Protein AF-A0A2W5FNC1-F1 (afdb_monomer)

Mean predicted aligned error: 4.55 Å

Foldseek 3Di:
DKDKWKKWFQPDPPFFLAWAWEQDPVRAIDIRDGRLDFKTAIDIDMDDDQVSVQVVLVVQQAVRRMWIFQWDFDPPPHDIAGLACDDPRHGTHFDFAQKDKWWFPFAADDPPDDCQPCVVVLVLVLQVQDPPVSNPFKWKKFFGQCQQDADDPVGHRHNGGTMIIMGGHPDGGALVRVCVRPPPGSGPTDSVSSPRRDTHRRYHYHYHPDDDPHPDGMDMD

Organism: NCBI:txid349221

Nearest PDB structures (foldseek):
  3dkx-assembly1_A  TM=4.904E-01  e=7.467E-01  Streptococcus agalactiae
  8amu-assembly1_A  TM=4.282E-01  e=6.621E-01  Streptococcus agalactiae
  4n77-assembly1_A  TM=3.568E-01  e=3.353E+00  Thermus thermophilus HB8
  2uxq-assembly2_D  TM=2.496E-01  e=2.483E+00  Desulfotalea psychrophila

Solvent-accessible surface area (backbone atoms only — not comparable to full-atom values): 12284 Å² total; per-residue (Å²): 122,75,46,72,48,31,35,34,34,33,68,47,92,86,26,21,30,27,34,39,39,35,42,44,97,88,68,46,52,47,78,43,72,61,43,40,73,65,39,25,39,75,51,74,43,82,36,68,50,64,64,48,51,48,54,49,47,67,55,36,32,77,32,40,34,28,31,35,34,68,20,43,74,42,88,90,70,86,64,73,35,49,76,30,65,67,72,97,67,39,44,29,39,78,56,59,36,37,57,48,75,45,41,35,61,76,42,77,57,69,87,90,68,43,75,82,82,36,40,70,61,50,51,50,56,57,41,69,42,41,62,67,75,58,55,78,39,75,31,34,38,32,54,37,63,61,44,68,62,50,59,39,100,88,43,62,68,54,78,34,48,27,34,37,40,35,40,66,46,99,59,62,47,42,45,68,58,52,42,62,69,52,57,90,45,84,41,64,56,56,62,67,62,54,35,37,63,33,78,44,73,48,17,49,50,46,61,40,83,53,78,76,87,60,86,75,52,68,49,78,81

Sequence (221 aa):
MTDTITILKCNYHKCRATKTFIQKEDGVIEKVKFSAGKEFTHEERDISSISDIEMLLRELQHEPQKLVIRGKPKEGIKEVGVRVCNGPLARFVSVPRKWVMLDVDDFDFAAGLNINNDTAQIIAQMKSLLPEIFRKSKGVYKLSSSQNVGGHRDDPITNSLRCHFWFMTDVPIRDDQWKSLLKGQRAKIDLSLFNPVQAHYTANPIFIGMDDPISERIGQC

Secondary structure (DSSP, 8-state):
--EEEEEEEESSTT-BSS-EEEE-TTS-EEEEPPB--SEEEEEEEEE-SHHHHHHHHHHHTT-TTEEEESSEEPTT--S-EE---SSTT--EE---EEEEEEEEEEEE--TT--TTTSHHHHHHHHHTTS-HHHHTS--EEEE-TTTT---BTTB----EEEEEEEEEEEEEE-HHHHHHHHTT-SS-B-GGGGSTT--EE-SPPEEESS--S-S--EEE-

Radius of gyration: 17.58 Å; Cα contacts (8 Å, |Δi|>4): 466; chains: 1; bounding box: 48×40×47 Å

Structure (mmCIF, N/CA/C/O backbone):
data_AF-A0A2W5FNC1-F1
#
_entry.id   AF-A0A2W5FNC1-F1
#
loop_
_atom_site.group_PDB
_atom_site.id
_atom_site.type_symbol
_atom_site.label_atom_id
_atom_site.label_alt_id
_atom_site.label_comp_id
_atom_site.label_asym_id
_atom_site.label_entity_id
_atom_site.label_seq_id
_atom_site.pdbx_PDB_ins_code
_atom_site.Cartn_x
_atom_site.Cartn_y
_atom_site.Cartn_z
_atom_site.occupancy
_atom_site.B_iso_or_equiv
_atom_site.auth_seq_id
_atom_site.auth_comp_id
_atom_site.auth_asym_id
_atom_site.auth_atom_id
_atom_site.pdbx_PDB_model_num
ATOM 1 N N . MET A 1 1 ? -22.938 -1.321 4.618 1.00 63.50 1 MET A N 1
ATOM 2 C CA . MET A 1 1 ? -22.186 -1.134 5.882 1.00 63.50 1 MET A CA 1
ATOM 3 C C . MET A 1 1 ? -20.833 -0.549 5.526 1.00 63.50 1 MET A C 1
ATOM 5 O O . MET A 1 1 ? -20.207 -1.091 4.629 1.00 63.50 1 MET A O 1
ATOM 9 N N . THR A 1 2 ? -20.420 0.532 6.178 1.00 90.56 2 THR A N 1
ATOM 10 C CA . THR A 1 2 ? -19.207 1.303 5.857 1.00 90.56 2 THR A CA 1
ATOM 11 C C . THR A 1 2 ? -18.038 0.961 6.795 1.00 90.56 2 THR A C 1
ATOM 13 O O . THR A 1 2 ? -18.251 0.435 7.890 1.00 90.56 2 THR A O 1
ATOM 16 N N . ASP A 1 3 ? -16.808 1.226 6.357 1.00 96.94 3 ASP A N 1
ATOM 17 C CA . ASP A 1 3 ? -15.575 1.305 7.163 1.00 96.94 3 ASP A CA 1
ATOM 18 C C . ASP A 1 3 ? -14.734 2.488 6.643 1.00 96.94 3 ASP A C 1
ATOM 20 O O . ASP A 1 3 ? -15.093 3.096 5.636 1.00 96.94 3 ASP A O 1
ATOM 24 N N . THR A 1 4 ? -13.624 2.822 7.300 1.00 97.31 4 THR A N 1
ATOM 25 C CA . THR A 1 4 ? -12.695 3.870 6.866 1.00 97.31 4 THR A CA 1
ATOM 26 C C . THR A 1 4 ? -11.338 3.315 6.442 1.00 97.31 4 THR A C 1
ATOM 28 O O . THR A 1 4 ? -10.823 2.334 6.992 1.00 97.31 4 THR A O 1
ATOM 31 N N . ILE A 1 5 ? -10.709 3.998 5.487 1.00 98.12 5 ILE A N 1
ATOM 32 C CA . ILE A 1 5 ? -9.274 3.905 5.220 1.00 98.12 5 ILE A CA 1
ATOM 33 C C . ILE A 1 5 ? -8.603 5.156 5.779 1.00 98.12 5 ILE A C 1
ATOM 35 O O . ILE A 1 5 ? -8.970 6.280 5.439 1.00 98.12 5 ILE A O 1
ATOM 39 N N . THR A 1 6 ? -7.599 4.954 6.632 1.00 97.69 6 THR A N 1
ATOM 40 C CA . THR A 1 6 ? -6.772 6.035 7.167 1.00 97.69 6 THR A CA 1
ATOM 41 C C . THR A 1 6 ? -5.597 6.285 6.228 1.00 97.69 6 THR A C 1
ATOM 43 O O . THR A 1 6 ? -4.768 5.401 5.990 1.00 97.69 6 THR A O 1
ATOM 46 N N . ILE A 1 7 ? -5.523 7.505 5.707 1.00 97.81 7 ILE A N 1
ATOM 47 C CA . ILE A 1 7 ? -4.499 7.957 4.770 1.00 97.81 7 ILE A CA 1
ATOM 48 C C . ILE A 1 7 ? -3.597 8.934 5.505 1.00 97.81 7 ILE A C 1
ATOM 50 O O . ILE A 1 7 ? -4.062 9.882 6.134 1.00 97.81 7 ILE A O 1
ATOM 54 N N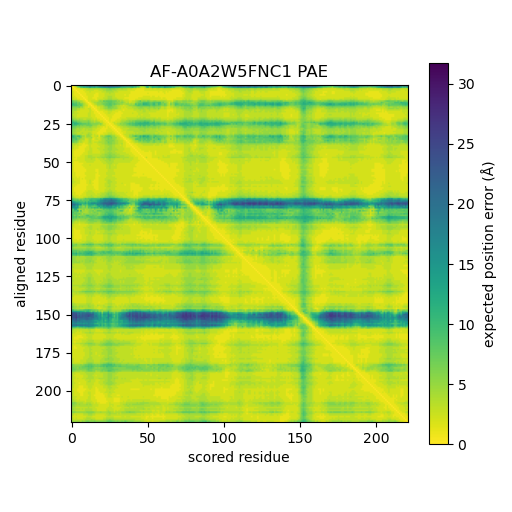 . LEU A 1 8 ? -2.295 8.705 5.422 1.00 96.56 8 LEU A N 1
ATOM 55 C CA . LEU A 1 8 ? -1.279 9.602 5.944 1.00 96.56 8 LEU A CA 1
ATOM 56 C C . LEU A 1 8 ? -0.649 10.379 4.801 1.00 96.56 8 LEU A C 1
ATOM 58 O O . LEU A 1 8 ? -0.328 9.793 3.769 1.00 96.56 8 LEU A O 1
ATOM 62 N N . LYS A 1 9 ? -0.401 11.670 5.013 1.00 96.19 9 LYS A N 1
ATOM 63 C CA . LYS A 1 9 ? 0.362 12.522 4.100 1.00 96.19 9 LYS A CA 1
ATOM 64 C C . LYS A 1 9 ? 1.659 12.958 4.772 1.00 96.19 9 LYS A C 1
ATOM 66 O O . LYS A 1 9 ? 1.635 13.464 5.891 1.00 96.19 9 LYS A O 1
ATOM 71 N N . CYS A 1 10 ? 2.788 12.761 4.098 1.00 95.06 10 CYS A N 1
ATOM 72 C CA . CYS A 1 10 ? 4.098 13.223 4.552 1.00 95.06 10 CYS A CA 1
ATOM 73 C C . CYS A 1 10 ? 4.078 14.731 4.846 1.00 95.06 10 CYS A C 1
ATOM 75 O O . CYS A 1 10 ? 3.623 15.513 4.013 1.00 95.06 10 CYS A O 1
ATOM 77 N N . ASN A 1 11 ? 4.624 15.148 5.992 1.00 89.94 11 ASN A N 1
ATOM 78 C CA . ASN A 1 11 ? 4.605 16.558 6.400 1.00 89.94 11 ASN A CA 1
ATOM 79 C C . ASN A 1 11 ? 5.559 17.456 5.580 1.00 89.94 11 ASN A C 1
ATOM 81 O O . ASN A 1 11 ? 5.331 18.651 5.435 1.00 89.94 11 ASN A O 1
ATOM 85 N N . TYR A 1 12 ? 6.631 16.894 5.013 1.00 85.75 12 TYR A N 1
ATOM 86 C CA . TYR A 1 12 ? 7.644 17.666 4.286 1.00 85.75 12 TYR A CA 1
ATOM 87 C C . TYR A 1 12 ? 7.554 17.451 2.773 1.00 85.75 12 TYR A C 1
ATOM 89 O O . TYR A 1 12 ? 7.505 16.313 2.313 1.00 85.75 12 TYR A O 1
ATOM 97 N N . HIS A 1 13 ? 7.651 18.527 1.984 1.00 80.44 13 HIS A N 1
ATOM 98 C CA . HIS A 1 13 ? 7.565 18.483 0.512 1.00 80.44 13 HIS A CA 1
ATOM 99 C C . HIS A 1 13 ? 8.565 17.533 -0.165 1.00 80.44 13 HIS A C 1
ATOM 101 O O . HIS A 1 13 ? 8.256 16.925 -1.184 1.00 80.44 13 HIS A O 1
ATOM 107 N N . LYS A 1 14 ? 9.762 17.368 0.411 1.00 86.75 14 LYS A N 1
ATOM 108 C CA . LYS A 1 14 ? 10.782 16.443 -0.112 1.00 86.75 14 LYS A CA 1
ATOM 109 C C . LYS A 1 14 ? 10.512 14.974 0.223 1.00 86.75 14 LYS A C 1
ATOM 111 O O . LYS A 1 14 ? 11.142 14.093 -0.356 1.00 86.75 14 LYS A O 1
ATOM 116 N N . CYS A 1 15 ? 9.628 14.707 1.182 1.00 91.50 15 CYS A N 1
ATOM 117 C CA . CYS A 1 15 ? 9.321 13.353 1.608 1.00 91.50 15 CYS A CA 1
ATOM 118 C C . CYS A 1 15 ? 8.363 12.685 0.626 1.00 91.50 15 CYS A C 1
ATOM 120 O O . CYS A 1 15 ? 7.376 13.282 0.191 1.00 91.50 15 CYS A O 1
ATOM 122 N N . ARG A 1 16 ? 8.677 11.432 0.297 1.00 93.12 16 ARG A N 1
ATOM 123 C CA . ARG A 1 16 ? 7.952 10.612 -0.670 1.00 93.12 16 ARG A CA 1
ATOM 124 C C . ARG A 1 16 ? 7.683 9.232 -0.088 1.00 93.12 16 ARG A C 1
ATO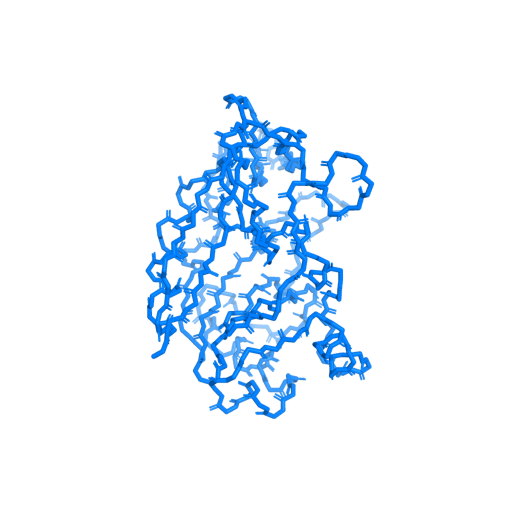M 126 O O . ARG A 1 16 ? 8.596 8.546 0.371 1.00 93.12 16 ARG A O 1
ATOM 133 N N . ALA A 1 17 ? 6.432 8.818 -0.158 1.00 95.31 17 ALA A N 1
ATOM 134 C CA . ALA A 1 17 ? 5.931 7.488 0.141 1.00 95.31 17 ALA A CA 1
ATOM 135 C C . ALA A 1 17 ? 5.914 6.589 -1.113 1.00 95.31 17 ALA A C 1
ATOM 137 O O . ALA A 1 17 ? 5.025 5.769 -1.303 1.00 95.31 17 ALA A O 1
ATOM 138 N N . THR A 1 18 ? 6.905 6.751 -1.985 1.00 95.25 18 THR A N 1
ATOM 139 C CA . THR A 1 18 ? 7.125 5.904 -3.158 1.00 95.25 18 THR A CA 1
ATOM 140 C C . THR A 1 18 ? 8.615 5.843 -3.471 1.00 95.25 18 THR A C 1
ATOM 142 O O . THR A 1 18 ? 9.404 6.628 -2.935 1.00 95.25 18 THR A O 1
ATOM 145 N N . LYS A 1 19 ? 9.011 4.894 -4.317 1.00 93.81 19 LYS A N 1
ATOM 146 C CA . LYS A 1 19 ? 10.380 4.791 -4.833 1.00 93.81 19 LYS A CA 1
ATOM 147 C C . LYS A 1 19 ? 10.567 5.751 -6.007 1.00 93.81 19 LYS A C 1
ATOM 149 O O . LYS A 1 19 ? 9.613 6.088 -6.706 1.00 93.81 19 LYS A O 1
ATOM 154 N N . THR A 1 20 ? 11.799 6.204 -6.211 1.00 94.12 20 THR A N 1
ATOM 155 C CA . THR A 1 20 ? 12.192 6.935 -7.423 1.00 94.12 20 THR A CA 1
ATOM 156 C C . THR A 1 20 ? 13.274 6.141 -8.144 1.00 94.12 20 THR A C 1
ATOM 158 O O . THR A 1 20 ? 14.202 5.658 -7.499 1.00 94.12 20 THR A O 1
ATOM 161 N N . PHE A 1 21 ? 13.143 5.997 -9.457 1.00 93.00 21 PHE A N 1
ATOM 162 C CA . PHE A 1 21 ? 14.121 5.356 -10.326 1.00 93.00 21 PHE A CA 1
ATOM 163 C C . PHE A 1 21 ? 14.698 6.397 -11.274 1.00 93.00 21 PHE A C 1
ATOM 165 O O . PHE A 1 21 ? 13.955 7.157 -11.893 1.00 93.00 21 PHE A O 1
ATOM 172 N N . ILE A 1 22 ? 16.021 6.462 -11.336 1.00 93.25 22 ILE A N 1
ATOM 173 C CA . ILE A 1 22 ? 16.747 7.474 -12.096 1.00 93.25 22 ILE A CA 1
ATOM 174 C C . ILE A 1 22 ? 17.645 6.742 -13.081 1.00 93.25 22 ILE A C 1
ATOM 176 O O . ILE A 1 22 ? 18.573 6.057 -12.656 1.00 93.25 22 ILE A O 1
ATOM 180 N N . GLN A 1 23 ? 17.374 6.875 -14.377 1.00 91.44 23 GLN A N 1
ATOM 181 C CA . GLN A 1 23 ? 18.282 6.380 -15.406 1.00 91.44 23 GLN A CA 1
ATOM 182 C C . GLN A 1 23 ? 19.408 7.399 -15.605 1.00 91.44 23 GLN A C 1
ATOM 184 O O . GLN A 1 23 ? 19.161 8.565 -15.913 1.00 91.44 23 GLN A O 1
ATOM 189 N N . LYS A 1 24 ? 20.646 6.964 -15.370 1.00 89.94 24 LYS A N 1
ATOM 190 C CA . LYS A 1 24 ? 21.861 7.753 -15.595 1.00 89.94 24 LYS A CA 1
ATOM 191 C C . LYS A 1 24 ? 22.253 7.736 -17.073 1.00 89.94 24 LYS A C 1
ATOM 193 O O . LYS A 1 24 ? 21.775 6.904 -17.841 1.00 89.94 24 LYS A O 1
ATOM 198 N N . GLU A 1 25 ? 23.155 8.637 -17.460 1.00 89.69 25 GLU A N 1
ATOM 199 C CA . GLU A 1 25 ? 23.661 8.753 -18.840 1.00 89.69 25 GLU A CA 1
ATOM 200 C C . GLU A 1 25 ? 24.333 7.465 -19.349 1.00 89.69 25 GLU A C 1
ATOM 202 O O . GLU A 1 25 ? 24.283 7.171 -20.539 1.00 89.69 25 GLU A O 1
ATOM 207 N N . ASP A 1 26 ? 24.914 6.667 -18.450 1.00 87.50 26 ASP A N 1
ATOM 208 C CA . ASP A 1 26 ? 25.520 5.362 -18.747 1.00 87.50 26 ASP A CA 1
ATOM 209 C C . ASP A 1 26 ? 24.493 4.214 -18.862 1.00 87.50 26 ASP A C 1
ATOM 211 O O . ASP A 1 26 ? 24.868 3.053 -19.038 1.00 87.50 26 ASP A O 1
ATOM 215 N N . GLY A 1 27 ? 23.196 4.522 -18.758 1.00 83.69 27 GLY A N 1
ATOM 216 C CA . GLY A 1 27 ? 22.092 3.566 -18.807 1.00 83.69 27 GLY A CA 1
ATOM 217 C C . GLY A 1 27 ? 21.809 2.851 -17.483 1.00 83.69 27 GLY A C 1
ATOM 218 O O . GLY A 1 27 ? 20.824 2.113 -17.402 1.00 83.69 27 GLY A O 1
ATOM 219 N N . VAL A 1 28 ? 22.613 3.074 -16.435 1.00 85.69 28 VAL A N 1
ATOM 220 C CA . VAL A 1 28 ? 22.401 2.464 -15.116 1.00 85.69 28 VAL A CA 1
ATOM 221 C C . VAL A 1 28 ? 21.178 3.079 -14.442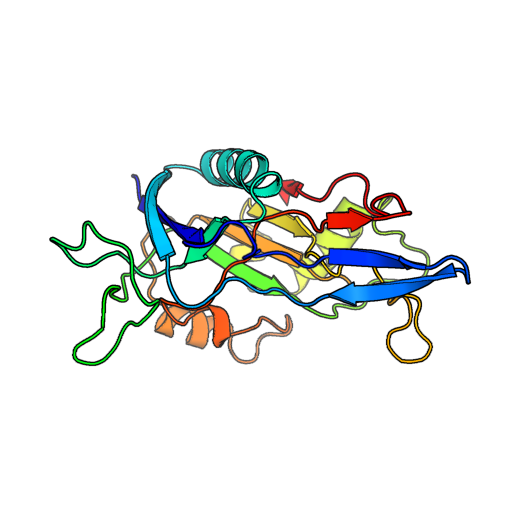 1.00 85.69 28 VAL A C 1
ATOM 223 O O . VAL A 1 28 ? 21.034 4.299 -14.361 1.00 85.69 28 VAL A O 1
ATOM 226 N N . ILE A 1 29 ? 20.307 2.228 -13.897 1.00 88.00 29 ILE A N 1
ATOM 227 C CA . ILE A 1 29 ? 19.133 2.662 -13.136 1.00 88.00 29 ILE A CA 1
ATOM 228 C C . ILE A 1 29 ? 19.484 2.719 -11.647 1.00 88.00 29 ILE A C 1
ATOM 230 O O . ILE A 1 29 ? 19.700 1.696 -10.995 1.00 88.00 29 ILE A O 1
ATOM 234 N N . GLU A 1 30 ? 19.501 3.926 -11.086 1.00 89.88 30 GLU A N 1
ATOM 235 C CA . GLU A 1 30 ? 19.608 4.156 -9.648 1.00 89.88 30 GLU A CA 1
ATOM 236 C C . GLU A 1 30 ? 18.229 4.086 -8.980 1.00 89.88 30 GLU A C 1
ATOM 238 O O . GLU A 1 30 ? 17.274 4.743 -9.393 1.00 89.88 30 GLU A O 1
ATOM 243 N N . LYS A 1 31 ? 18.138 3.310 -7.897 1.00 90.31 31 LYS A N 1
ATOM 244 C CA . LYS A 1 31 ? 16.924 3.129 -7.095 1.00 90.31 31 LYS A CA 1
ATOM 245 C C . LYS A 1 31 ? 17.015 3.922 -5.797 1.00 90.31 31 LYS A C 1
ATOM 247 O O . LYS A 1 31 ? 17.686 3.517 -4.848 1.00 90.31 31 LYS A O 1
ATOM 252 N N . VAL A 1 32 ? 16.245 4.999 -5.710 1.00 91.12 32 VAL A N 1
ATOM 253 C CA . VAL A 1 32 ? 16.058 5.774 -4.483 1.00 91.12 32 VAL A CA 1
ATOM 254 C C . VAL A 1 32 ? 14.897 5.173 -3.690 1.00 91.12 32 VAL A C 1
ATOM 256 O O . VAL A 1 32 ? 13.755 5.099 -4.157 1.00 91.12 32 VAL A O 1
ATOM 259 N N . LYS A 1 33 ? 15.196 4.708 -2.471 1.00 89.75 33 LYS A N 1
ATOM 260 C CA . LYS A 1 33 ? 14.197 4.146 -1.549 1.00 89.75 33 LYS A CA 1
ATOM 261 C C . LYS A 1 33 ? 13.171 5.208 -1.132 1.00 89.75 33 LYS A C 1
ATOM 263 O O . LYS A 1 33 ? 13.402 6.409 -1.246 1.00 89.75 33 LYS A O 1
ATOM 268 N N . PHE A 1 34 ? 12.045 4.747 -0.596 1.00 87.00 34 PHE A N 1
ATOM 269 C CA . PHE A 1 34 ? 11.051 5.616 0.032 1.00 87.00 34 PHE A CA 1
ATOM 270 C C . PHE A 1 34 ? 11.680 6.478 1.138 1.00 87.00 34 PHE A C 1
ATOM 272 O O . PHE A 1 34 ? 12.525 6.021 1.907 1.00 87.00 34 PHE A O 1
ATOM 279 N N . SER A 1 35 ? 11.216 7.721 1.242 1.00 89.19 35 SER A N 1
ATOM 280 C CA . SER A 1 35 ? 11.652 8.700 2.239 1.00 89.19 35 SER A CA 1
ATOM 281 C C . SER A 1 35 ? 10.429 9.433 2.784 1.00 89.19 35 SER A C 1
ATOM 283 O O . SER A 1 35 ? 10.254 10.633 2.597 1.00 89.19 35 SER A O 1
ATOM 285 N N . ALA A 1 36 ? 9.523 8.690 3.422 1.00 87.75 36 ALA A N 1
ATOM 286 C CA . ALA A 1 36 ? 8.230 9.212 3.867 1.00 87.75 36 ALA A CA 1
ATOM 287 C C . ALA A 1 36 ? 8.327 10.158 5.086 1.00 87.75 36 ALA A C 1
ATOM 289 O O . ALA A 1 36 ? 7.334 10.766 5.476 1.00 87.75 36 ALA A O 1
ATOM 290 N N . GLY A 1 37 ? 9.515 10.301 5.681 1.00 89.12 37 GLY A N 1
ATOM 291 C CA . GLY A 1 37 ? 9.709 11.059 6.915 1.00 89.12 37 GLY A CA 1
ATOM 292 C C . GLY A 1 37 ? 9.119 10.351 8.140 1.00 89.12 37 GLY A C 1
ATOM 293 O O . GLY A 1 37 ? 8.751 9.177 8.089 1.00 89.12 37 GLY A O 1
ATOM 294 N N . LYS A 1 38 ? 9.085 11.064 9.270 1.00 89.19 38 LYS A N 1
ATOM 295 C CA . LYS A 1 38 ? 8.537 10.562 10.546 1.00 89.19 38 LYS A CA 1
ATOM 296 C C . LYS A 1 38 ? 7.215 11.220 10.933 1.00 89.19 38 LYS A C 1
ATOM 298 O O . LYS A 1 38 ? 6.526 10.696 11.800 1.00 89.19 38 LYS A O 1
ATOM 303 N N . GLU A 1 39 ? 6.888 12.341 10.304 1.00 91.44 39 GLU A N 1
ATOM 304 C CA . GLU A 1 39 ? 5.758 13.197 10.636 1.00 91.44 39 GLU A CA 1
ATOM 305 C C . GLU A 1 39 ? 4.736 13.218 9.505 1.00 91.44 39 GLU A C 1
ATOM 307 O O . GLU A 1 39 ? 5.094 13.360 8.331 1.00 91.44 39 GLU A O 1
ATOM 312 N N . PHE A 1 40 ? 3.466 13.102 9.880 1.00 93.94 40 PHE A N 1
ATOM 313 C CA . PHE A 1 40 ? 2.359 12.950 8.953 1.00 93.94 40 PHE A CA 1
ATOM 314 C C . PHE A 1 40 ? 1.142 13.748 9.405 1.00 93.94 40 PHE A C 1
ATOM 316 O O . PHE A 1 40 ? 0.808 13.740 10.589 1.00 93.94 40 PHE A O 1
ATOM 323 N N . THR A 1 41 ? 0.434 14.368 8.467 1.00 93.75 41 THR A N 1
ATOM 324 C CA . THR A 1 41 ? -0.993 14.651 8.663 1.00 93.75 41 THR A CA 1
ATOM 325 C C . THR A 1 41 ? -1.801 13.411 8.285 1.00 93.75 41 THR A C 1
ATOM 327 O O . THR A 1 41 ? -1.270 12.481 7.670 1.00 93.75 41 THR A O 1
ATOM 330 N N . HIS A 1 42 ? -3.072 13.361 8.677 1.00 94.31 42 HIS A N 1
ATOM 331 C CA . HIS A 1 42 ? -3.943 12.239 8.350 1.00 94.31 42 HIS A CA 1
ATOM 332 C C . HIS A 1 42 ? -5.316 12.714 7.883 1.00 94.31 42 HIS A C 1
ATOM 334 O O . HIS A 1 42 ? -5.778 13.785 8.266 1.00 94.31 42 HIS A O 1
ATOM 340 N N . GLU A 1 43 ? -5.955 11.883 7.073 1.00 95.06 43 GLU A N 1
ATOM 341 C CA . GLU A 1 43 ? -7.359 11.980 6.690 1.00 95.06 43 GLU A CA 1
ATOM 342 C C . GLU A 1 43 ? -7.979 10.576 6.726 1.00 95.06 43 GLU A C 1
ATOM 344 O O . GLU A 1 43 ? -7.274 9.564 6.640 1.00 95.06 43 GLU A O 1
ATOM 349 N N . GLU A 1 44 ? -9.297 10.502 6.874 1.00 96.00 44 GLU A N 1
ATOM 350 C CA . GLU A 1 44 ? -10.051 9.254 6.770 1.00 96.00 44 GLU A CA 1
ATOM 351 C C . GLU A 1 44 ? -10.990 9.341 5.566 1.00 96.00 44 GLU A C 1
ATOM 353 O O . GLU A 1 44 ? -11.618 10.373 5.333 1.00 96.00 44 GLU A O 1
ATOM 358 N N . ARG A 1 45 ? -11.067 8.262 4.784 1.00 97.38 45 ARG A N 1
ATOM 359 C CA . ARG A 1 45 ? -12.003 8.131 3.661 1.00 97.38 45 ARG A CA 1
ATOM 360 C C . ARG A 1 45 ? -12.939 6.967 3.933 1.00 97.38 45 ARG A C 1
ATOM 362 O O . ARG A 1 45 ? -12.471 5.865 4.222 1.00 97.38 45 ARG A O 1
ATOM 369 N N . ASP A 1 46 ? -14.237 7.222 3.834 1.00 97.56 46 ASP A N 1
ATOM 370 C CA . ASP A 1 46 ? -15.252 6.180 3.935 1.00 97.56 46 ASP A CA 1
ATOM 371 C C . ASP A 1 46 ? -15.190 5.256 2.719 1.00 97.56 46 ASP A C 1
ATOM 373 O O . ASP A 1 46 ? -15.022 5.698 1.582 1.00 97.56 46 ASP A O 1
ATOM 377 N N . ILE A 1 47 ? -15.361 3.965 2.973 1.00 97.31 47 ILE A N 1
ATOM 378 C CA . ILE A 1 47 ? -15.493 2.928 1.958 1.00 97.31 47 ILE A CA 1
ATOM 379 C C . ILE A 1 47 ? -16.651 2.000 2.318 1.00 97.31 47 ILE A C 1
ATOM 381 O O . ILE A 1 47 ? -16.905 1.679 3.482 1.00 97.31 47 ILE A O 1
ATOM 385 N N . SER A 1 48 ? -17.373 1.556 1.300 1.00 96.50 48 SER A N 1
ATOM 386 C CA . SER A 1 48 ? -18.540 0.681 1.428 1.00 96.50 48 SER A CA 1
ATOM 387 C C . SER A 1 48 ? -18.474 -0.540 0.512 1.00 96.50 48 SER A C 1
ATOM 389 O O . SER A 1 48 ? -19.202 -1.510 0.724 1.00 96.50 48 SER A O 1
ATOM 391 N N . SER A 1 49 ? -17.588 -0.511 -0.485 1.00 96.75 49 SER A N 1
ATOM 392 C CA . SER A 1 49 ? -17.458 -1.533 -1.514 1.00 96.75 49 SER A CA 1
ATOM 393 C C . SER A 1 49 ? -16.010 -1.705 -1.977 1.00 96.75 49 SER A C 1
ATOM 395 O O . SER A 1 49 ? -15.143 -0.866 -1.731 1.00 96.75 49 SER A O 1
ATOM 397 N N . ILE A 1 50 ? -15.749 -2.796 -2.701 1.00 97.12 50 ILE A N 1
ATOM 398 C CA . ILE A 1 50 ? -14.451 -3.008 -3.353 1.00 97.12 50 ILE A CA 1
ATOM 399 C C . ILE A 1 50 ? -14.186 -1.973 -4.461 1.00 97.12 50 ILE A C 1
ATOM 401 O O . ILE A 1 50 ? -13.039 -1.602 -4.690 1.00 97.12 50 ILE A O 1
ATOM 405 N N . SER A 1 51 ? -15.241 -1.454 -5.098 1.00 97.56 51 SER A N 1
ATOM 406 C CA . SER A 1 51 ? -15.143 -0.379 -6.090 1.00 97.56 51 SER A CA 1
ATOM 407 C C . SER A 1 51 ? -14.692 0.941 -5.460 1.00 97.56 51 SER A C 1
ATOM 409 O O . SER A 1 51 ? -13.917 1.663 -6.078 1.00 97.56 51 SER A O 1
ATOM 411 N N . ASP A 1 52 ? -15.084 1.227 -4.213 1.00 98.00 52 ASP A N 1
ATOM 412 C CA . ASP A 1 52 ? -14.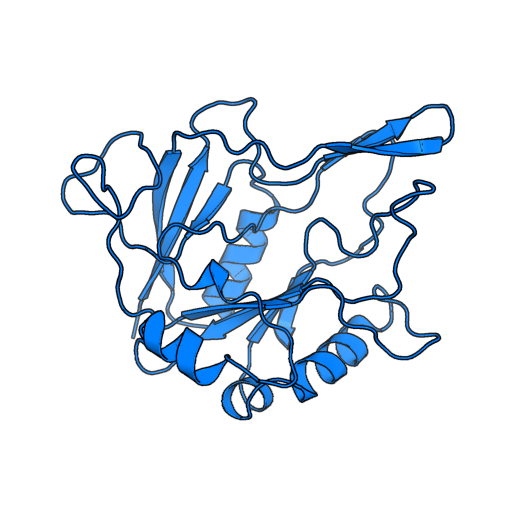595 2.411 -3.487 1.00 98.00 52 ASP A CA 1
ATOM 413 C C . ASP A 1 52 ? -13.086 2.322 -3.232 1.00 98.00 52 ASP A C 1
ATOM 415 O O . ASP A 1 52 ? -12.367 3.310 -3.377 1.00 98.00 52 ASP A O 1
ATOM 419 N N . ILE A 1 53 ? -12.590 1.121 -2.912 1.00 98.31 53 ILE A N 1
ATOM 420 C CA . ILE A 1 53 ? -11.150 0.870 -2.784 1.00 98.31 53 ILE A CA 1
ATOM 421 C C . ILE A 1 53 ? -10.454 1.054 -4.134 1.00 98.31 53 ILE A C 1
ATOM 423 O O . ILE A 1 53 ? -9.404 1.689 -4.184 1.00 98.31 53 ILE A O 1
ATOM 427 N N . GLU A 1 54 ? -11.020 0.538 -5.230 1.00 98.56 54 GLU A N 1
ATOM 428 C CA . GLU A 1 54 ? -10.447 0.729 -6.566 1.00 98.56 54 GLU A CA 1
ATOM 429 C C . GLU A 1 54 ? -10.310 2.215 -6.915 1.00 98.56 54 GLU A C 1
ATOM 431 O O . GLU A 1 54 ? -9.225 2.658 -7.296 1.00 98.56 54 GLU A O 1
ATOM 436 N N . MET A 1 55 ? -11.384 2.992 -6.739 1.00 98.44 55 MET A N 1
ATOM 437 C CA . MET A 1 55 ? -11.380 4.434 -6.990 1.00 98.44 55 MET A CA 1
ATOM 438 C C . MET A 1 55 ? -10.337 5.141 -6.122 1.00 98.44 55 MET A C 1
ATOM 440 O O . MET A 1 55 ? -9.529 5.910 -6.641 1.00 98.44 55 MET A O 1
ATOM 444 N N . LEU A 1 56 ? -10.278 4.817 -4.826 1.00 98.56 56 LEU A N 1
ATOM 445 C CA . LEU A 1 56 ? -9.288 5.395 -3.923 1.00 98.56 56 LEU A CA 1
ATOM 446 C C . LEU A 1 56 ? -7.851 5.059 -4.348 1.00 98.56 56 LEU A C 1
ATOM 448 O O . LEU A 1 56 ? -6.982 5.926 -4.311 1.00 98.56 56 LEU A O 1
ATOM 452 N N . LEU A 1 57 ? -7.572 3.823 -4.766 1.00 98.62 57 LEU A N 1
ATOM 453 C CA . LEU A 1 57 ? -6.244 3.445 -5.251 1.00 98.62 57 LEU A CA 1
ATOM 454 C C . LEU A 1 57 ? -5.893 4.170 -6.555 1.00 98.62 57 LEU A C 1
ATOM 456 O O . LEU A 1 57 ? -4.742 4.579 -6.717 1.00 98.62 57 LEU A O 1
ATOM 460 N N . ARG A 1 58 ? -6.865 4.368 -7.457 1.00 98.50 58 ARG A N 1
ATOM 461 C CA . ARG A 1 58 ? -6.674 5.136 -8.696 1.00 98.50 58 ARG A CA 1
ATOM 462 C C . ARG A 1 58 ? -6.413 6.620 -8.435 1.00 98.50 58 ARG A C 1
ATOM 464 O O . ARG A 1 58 ? -5.666 7.219 -9.199 1.00 98.50 58 ARG A O 1
ATOM 471 N N . GLU A 1 59 ? -6.948 7.193 -7.359 1.00 98.44 59 GLU A N 1
ATOM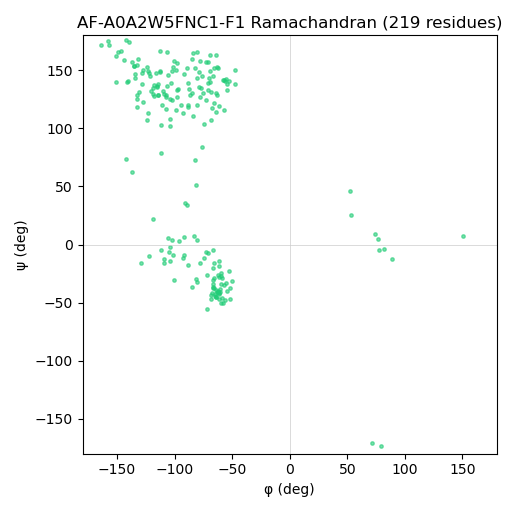 472 C CA . GLU A 1 59 ? -6.569 8.534 -6.890 1.00 98.44 59 GLU A CA 1
ATOM 473 C C . GLU A 1 59 ? -5.156 8.529 -6.283 1.00 98.44 59 GLU A C 1
ATOM 475 O O . GLU A 1 59 ? -4.266 9.263 -6.717 1.00 98.44 59 GLU A O 1
ATOM 480 N N . LEU A 1 60 ? -4.920 7.664 -5.290 1.00 98.38 60 LEU A N 1
ATOM 481 C CA . LEU A 1 60 ? -3.684 7.654 -4.506 1.00 98.38 60 LEU A CA 1
ATOM 482 C C . LEU A 1 60 ? -2.442 7.264 -5.313 1.00 98.38 60 LEU A C 1
ATOM 484 O O . LEU A 1 60 ? -1.330 7.607 -4.910 1.00 98.38 60 LEU A O 1
ATOM 488 N N . GLN A 1 61 ? -2.596 6.589 -6.455 1.00 97.94 61 GLN A N 1
ATOM 489 C CA . GLN A 1 61 ? -1.461 6.259 -7.317 1.00 97.94 61 GLN A CA 1
ATOM 490 C C . GLN A 1 61 ? -0.700 7.501 -7.806 1.00 97.94 61 GLN A C 1
ATOM 492 O O . GLN A 1 61 ? 0.489 7.400 -8.109 1.00 97.94 61 GLN A O 1
ATOM 497 N N . HIS A 1 62 ? -1.362 8.660 -7.847 1.00 97.50 62 HIS A N 1
ATOM 498 C CA . HIS A 1 62 ? -0.788 9.938 -8.272 1.00 97.50 62 HIS A CA 1
ATOM 499 C C . HIS A 1 62 ? -0.295 10.800 -7.100 1.00 97.50 62 HIS A C 1
ATOM 501 O O . HIS A 1 62 ? 0.193 11.907 -7.312 1.00 97.50 62 HIS A O 1
ATOM 507 N N . GLU A 1 63 ? -0.377 10.297 -5.867 1.00 97.50 63 GLU A N 1
ATOM 508 C CA . GLU A 1 63 ? -0.087 11.043 -4.642 1.00 97.50 63 GLU A CA 1
ATOM 509 C C . GLU A 1 63 ? 1.192 10.512 -3.968 1.00 97.50 63 GLU A C 1
ATOM 511 O O . GLU A 1 63 ? 1.124 9.795 -2.967 1.00 97.50 63 GLU A O 1
ATOM 516 N N . PRO A 1 64 ? 2.400 10.869 -4.452 1.00 96.75 64 PRO A N 1
ATOM 517 C CA . PRO A 1 64 ? 3.665 10.294 -3.986 1.00 96.75 64 PRO A CA 1
ATOM 518 C C . PRO A 1 64 ? 4.019 10.646 -2.540 1.00 96.75 64 PRO A C 1
ATOM 520 O O . PRO A 1 64 ? 5.032 10.174 -2.035 1.00 96.75 64 PRO A O 1
ATOM 523 N N . GLN A 1 65 ? 3.230 11.485 -1.873 1.00 96.75 65 GLN A N 1
ATOM 524 C CA . GLN A 1 65 ? 3.391 11.842 -0.466 1.00 96.75 65 GLN A CA 1
ATOM 525 C C . GLN A 1 65 ? 2.375 11.146 0.441 1.00 96.75 65 GLN A C 1
ATOM 527 O O . GLN A 1 65 ? 2.409 11.367 1.651 1.00 96.75 65 GLN A O 1
ATOM 532 N N . LYS A 1 66 ? 1.460 10.349 -0.118 1.00 97.38 66 LYS A N 1
ATOM 533 C CA . LYS A 1 66 ? 0.418 9.667 0.642 1.00 97.38 66 LYS A CA 1
ATOM 534 C C . LYS A 1 66 ? 0.711 8.176 0.778 1.00 97.38 66 LYS A C 1
ATOM 536 O O . LYS A 1 66 ? 1.284 7.546 -0.107 1.00 97.38 66 LYS A O 1
ATOM 541 N N . LEU A 1 67 ? 0.320 7.616 1.915 1.00 97.50 67 LEU A N 1
ATOM 542 C CA . LEU A 1 67 ? 0.325 6.179 2.180 1.00 97.50 67 LEU A CA 1
ATOM 543 C C . LEU A 1 67 ? -0.870 5.807 3.045 1.00 97.50 67 LEU A C 1
ATOM 545 O O . LEU A 1 67 ? -1.417 6.650 3.752 1.00 97.50 67 LEU A O 1
ATOM 549 N N . VAL A 1 68 ? -1.251 4.538 3.020 1.00 98.31 68 VAL A N 1
ATOM 550 C CA . VAL A 1 68 ? -2.338 4.012 3.846 1.00 98.31 68 VAL A CA 1
ATOM 551 C C . VAL A 1 68 ? -1.773 3.320 5.085 1.00 98.31 68 VAL A C 1
ATOM 553 O O . VAL A 1 68 ? -0.663 2.781 5.068 1.00 98.31 68 VAL A O 1
ATOM 556 N N . ILE A 1 69 ? -2.536 3.348 6.177 1.00 97.88 69 ILE A N 1
ATOM 557 C CA . ILE A 1 69 ? -2.316 2.506 7.353 1.00 97.88 69 ILE A CA 1
ATOM 558 C C . ILE A 1 69 ? -3.620 1.842 7.799 1.00 97.88 69 ILE A C 1
ATOM 560 O O . ILE A 1 69 ? -4.716 2.313 7.497 1.00 97.88 69 ILE A O 1
ATOM 564 N N . ARG A 1 70 ? -3.505 0.757 8.571 1.00 97.69 70 ARG A N 1
ATOM 565 C CA . ARG A 1 70 ? -4.669 0.061 9.144 1.00 97.69 70 ARG A CA 1
ATOM 566 C C . ARG A 1 70 ? -5.204 0.741 10.402 1.00 97.69 70 ARG A C 1
ATOM 568 O O . ARG A 1 70 ? -6.400 0.680 10.667 1.00 97.69 70 ARG A O 1
ATOM 575 N N . GLY A 1 71 ? -4.341 1.365 11.196 1.00 96.31 71 GLY A N 1
ATOM 576 C CA . GLY A 1 71 ? -4.693 1.962 12.481 1.00 96.31 71 GLY A CA 1
ATOM 577 C C . GLY A 1 71 ? -5.628 3.156 12.335 1.00 96.31 71 GLY A C 1
ATOM 578 O O . GLY A 1 71 ? -5.523 3.912 11.375 1.00 96.31 71 GLY A O 1
ATOM 579 N N . LYS A 1 72 ? -6.534 3.324 13.299 1.00 95.25 72 LYS A N 1
ATOM 580 C CA . LYS A 1 72 ? -7.435 4.480 13.369 1.00 95.25 72 LYS A CA 1
ATOM 581 C C . LYS A 1 72 ? -6.768 5.616 14.154 1.00 95.25 72 LYS A C 1
ATOM 583 O O . LYS A 1 72 ? -6.127 5.315 15.166 1.00 95.25 72 LYS A O 1
ATOM 588 N N . PRO A 1 73 ? -6.889 6.889 13.742 1.00 93.75 73 PRO A N 1
ATOM 589 C CA . PRO A 1 73 ? -6.454 8.016 14.562 1.00 93.75 73 PRO A CA 1
ATOM 590 C C . PRO A 1 73 ? -7.157 8.006 15.928 1.00 93.75 73 PRO A C 1
ATOM 592 O O . PRO A 1 73 ? -8.338 7.670 16.028 1.00 93.75 73 PRO A O 1
ATOM 595 N N . LYS A 1 74 ? -6.440 8.359 16.998 1.00 91.56 74 LYS A N 1
ATOM 596 C CA . LYS A 1 74 ? -7.068 8.598 18.305 1.00 91.56 74 LYS A CA 1
ATOM 597 C C . LYS A 1 74 ? -7.913 9.870 18.264 1.00 91.56 74 LYS A C 1
ATOM 599 O O . LYS A 1 74 ? -7.569 10.826 17.571 1.00 91.56 74 LYS A O 1
ATOM 604 N N . GLU A 1 75 ? -8.981 9.899 19.055 1.00 84.50 75 GLU A N 1
ATOM 605 C CA . GLU A 1 75 ? -9.818 11.092 19.198 1.00 84.50 75 GLU A CA 1
ATOM 606 C C . GLU A 1 75 ? -8.994 12.309 19.639 1.00 84.50 75 GLU A C 1
ATOM 608 O O . GLU A 1 75 ? -8.073 12.205 20.450 1.00 84.50 75 GLU A O 1
ATOM 613 N N . GLY A 1 76 ? -9.315 13.474 19.073 1.00 75.44 76 GLY A N 1
ATOM 614 C CA . GLY A 1 76 ? -8.654 14.737 19.406 1.00 75.44 76 GLY A CA 1
ATOM 615 C C . GLY A 1 76 ? -7.269 14.939 18.781 1.00 75.44 76 GLY A C 1
ATOM 616 O O . GLY A 1 76 ? -6.725 16.036 18.894 1.00 75.44 76 GLY A O 1
ATOM 617 N N . ILE A 1 77 ? -6.708 13.953 18.071 1.00 73.56 77 ILE A N 1
ATOM 618 C CA . ILE A 1 77 ? -5.492 14.160 17.275 1.00 73.56 77 ILE A CA 1
ATOM 619 C C . ILE A 1 77 ? -5.874 14.954 16.023 1.00 73.56 77 ILE A C 1
ATOM 621 O O . ILE A 1 77 ? -6.457 14.409 15.097 1.00 73.56 77 ILE A O 1
ATOM 625 N N . LYS A 1 78 ? -5.561 16.252 15.998 1.00 65.00 78 LYS A N 1
ATOM 626 C CA . LYS A 1 78 ? -5.810 17.139 14.842 1.00 65.00 78 LYS A CA 1
ATOM 627 C C . LYS A 1 78 ? -4.534 17.612 14.143 1.00 65.00 78 LYS A C 1
ATOM 629 O O . LYS A 1 78 ? -4.601 18.279 13.118 1.00 65.00 78 LYS A O 1
ATOM 634 N N . GLU A 1 79 ? -3.374 17.268 14.693 1.00 70.06 79 GLU A N 1
ATOM 635 C CA . GLU A 1 79 ? -2.083 17.818 14.286 1.00 70.06 79 GLU A CA 1
ATOM 636 C C . GLU A 1 79 ? -1.174 16.779 13.626 1.00 70.06 79 GLU A C 1
ATOM 638 O O . GLU A 1 79 ? -1.387 15.565 13.716 1.00 70.06 79 GLU A O 1
ATOM 643 N N . VAL A 1 80 ? -0.119 17.292 12.992 1.00 77.81 80 VAL A N 1
ATOM 644 C CA . VAL A 1 80 ? 1.011 16.524 12.470 1.00 77.81 80 VAL A CA 1
ATOM 645 C C . VAL A 1 80 ? 1.522 15.540 13.520 1.00 77.81 80 VAL A C 1
ATOM 647 O O . VAL A 1 80 ? 1.671 15.862 14.704 1.00 77.81 80 VAL A O 1
ATOM 650 N N . GLY A 1 81 ? 1.852 14.319 13.106 1.00 80.19 81 GLY A N 1
ATOM 651 C CA . GLY A 1 81 ? 2.399 13.380 14.055 1.00 80.19 81 GLY A CA 1
ATOM 652 C C . GLY A 1 81 ? 3.114 12.150 13.589 1.00 80.19 81 GLY A C 1
ATOM 653 O O . GLY A 1 81 ? 3.169 11.818 12.410 1.00 80.19 81 GLY A O 1
ATOM 654 N N . VAL A 1 82 ? 3.694 11.493 14.591 1.00 84.81 82 VAL A N 1
ATOM 655 C CA . VAL A 1 82 ? 4.440 10.261 14.410 1.00 84.81 82 VAL A CA 1
ATOM 656 C C . VAL A 1 82 ? 3.505 9.074 14.299 1.00 84.81 82 VAL A C 1
ATOM 658 O O . VAL A 1 82 ? 2.478 8.964 14.971 1.00 84.81 82 VAL A O 1
ATOM 661 N N . ARG A 1 83 ? 3.902 8.146 13.441 1.00 84.31 83 ARG A N 1
ATOM 662 C CA . ARG A 1 83 ? 3.153 6.938 13.143 1.00 84.31 83 ARG A CA 1
ATOM 663 C C . ARG A 1 83 ? 3.412 5.860 14.196 1.00 84.31 83 ARG A C 1
ATOM 665 O O . ARG A 1 83 ? 4.150 4.907 13.963 1.00 84.31 83 ARG A O 1
ATOM 672 N N . VAL A 1 84 ? 2.846 6.065 15.383 1.00 84.75 84 VAL A N 1
ATOM 673 C CA . VAL A 1 84 ? 3.092 5.245 16.578 1.00 84.75 84 VAL A CA 1
ATOM 674 C C . VAL A 1 84 ? 1.769 4.782 17.187 1.00 84.75 84 VAL A C 1
ATOM 676 O O . VAL A 1 84 ? 0.818 5.559 17.285 1.00 84.75 84 VAL A O 1
ATOM 679 N N . CYS A 1 85 ? 1.720 3.515 17.606 1.00 84.38 85 CYS A N 1
ATOM 680 C CA . CYS A 1 85 ? 0.553 2.898 18.245 1.00 84.38 85 CYS A CA 1
ATOM 681 C C . CYS A 1 85 ? 0.727 2.607 19.746 1.00 84.38 85 CYS A C 1
ATOM 683 O O . CYS A 1 85 ? -0.265 2.358 20.423 1.00 84.38 85 CYS A O 1
ATOM 685 N N . ASN A 1 86 ? 1.950 2.691 20.286 1.00 79.56 86 ASN A N 1
ATOM 686 C CA . ASN A 1 86 ? 2.257 2.381 21.686 1.00 79.56 86 ASN A CA 1
ATOM 687 C C . ASN A 1 86 ? 3.008 3.523 22.387 1.00 79.56 86 ASN A C 1
ATOM 689 O O . ASN A 1 86 ? 3.782 4.247 21.765 1.00 79.56 86 ASN A O 1
ATOM 693 N N . GLY A 1 87 ? 2.806 3.649 23.698 1.00 84.25 87 GLY A N 1
ATOM 694 C CA . GLY A 1 87 ? 3.481 4.645 24.531 1.00 84.25 87 GLY A CA 1
ATOM 695 C C . GLY A 1 87 ? 2.889 6.063 24.447 1.00 84.25 87 GLY A C 1
ATOM 696 O O . GLY A 1 87 ? 1.847 6.269 23.821 1.00 84.25 87 GLY A O 1
ATOM 697 N N . PRO A 1 88 ? 3.546 7.056 25.076 1.00 82.06 88 PRO A N 1
ATOM 698 C CA . PRO A 1 88 ? 3.011 8.415 25.230 1.00 82.06 88 PRO A CA 1
ATOM 699 C C . PRO A 1 88 ? 2.763 9.158 23.911 1.00 82.06 88 PRO A C 1
ATOM 701 O O . PRO A 1 88 ? 1.903 10.028 23.840 1.00 82.06 88 PRO A O 1
ATOM 704 N N . LEU A 1 89 ? 3.494 8.795 22.852 1.00 84.31 89 LEU A N 1
ATOM 705 C CA . LEU A 1 89 ? 3.374 9.392 21.517 1.00 84.31 89 LEU A CA 1
ATOM 706 C C . LEU A 1 89 ? 2.385 8.647 20.607 1.00 84.31 89 LEU A C 1
ATOM 708 O O . LEU A 1 89 ? 2.306 8.942 19.415 1.00 84.31 89 LEU A O 1
ATOM 712 N N . ALA A 1 90 ? 1.662 7.652 21.128 1.00 88.19 90 ALA A N 1
ATOM 713 C CA . ALA A 1 90 ? 0.735 6.863 20.334 1.00 88.19 90 ALA A CA 1
ATOM 714 C C . ALA A 1 90 ? -0.413 7.728 19.806 1.00 88.19 90 ALA A C 1
ATOM 716 O O . ALA A 1 90 ? -1.260 8.170 20.585 1.00 88.19 90 ALA A O 1
ATOM 717 N N . ARG A 1 91 ? -0.466 7.901 18.482 1.00 90.44 91 ARG A N 1
ATOM 718 C CA . ARG A 1 91 ? -1.499 8.666 17.765 1.00 90.44 91 ARG A CA 1
ATOM 719 C C . ARG A 1 91 ? -2.520 7.796 17.049 1.00 90.44 91 ARG A C 1
ATOM 721 O O . ARG A 1 91 ? -3.584 8.290 16.695 1.00 90.44 91 ARG A O 1
ATOM 728 N N . PHE A 1 92 ? -2.227 6.507 16.901 1.00 94.31 92 PHE A N 1
ATOM 729 C CA . PHE A 1 92 ? -3.102 5.546 16.240 1.00 94.31 92 PHE A CA 1
ATOM 730 C C . PHE A 1 92 ? -3.419 4.374 17.165 1.00 94.31 92 PHE A C 1
ATOM 732 O O . PHE A 1 92 ? -2.622 4.028 18.038 1.00 94.31 92 PHE A O 1
ATOM 739 N N . VAL A 1 93 ? -4.575 3.751 16.964 1.00 94.62 93 VAL A N 1
ATOM 740 C CA . VAL A 1 93 ? -5.013 2.548 17.681 1.00 94.62 93 VAL A CA 1
ATOM 741 C C . VAL A 1 93 ? -5.305 1.422 16.698 1.00 94.62 93 VAL A C 1
ATOM 743 O O . VAL A 1 93 ? -5.734 1.661 15.568 1.00 94.62 93 VAL A O 1
ATOM 746 N N . SER A 1 94 ? -5.054 0.181 17.122 1.00 95.38 94 SER A N 1
ATOM 747 C CA . SER A 1 94 ? -5.513 -0.988 16.370 1.00 95.38 94 SER A CA 1
ATOM 748 C C . SER A 1 94 ? -7.032 -1.058 16.459 1.00 95.38 94 SER A C 1
ATOM 750 O O . SER A 1 94 ? -7.594 -0.954 17.549 1.00 95.38 94 SER A O 1
ATOM 752 N N . VAL A 1 95 ? -7.682 -1.238 15.315 1.00 96.44 95 VAL A N 1
ATOM 753 C CA . VAL A 1 95 ? -9.114 -1.509 15.228 1.00 96.44 95 VAL A CA 1
ATOM 754 C C . VAL A 1 95 ? -9.334 -2.656 14.241 1.00 96.44 95 VAL A C 1
ATOM 756 O O . VAL A 1 95 ? -8.577 -2.776 13.273 1.00 96.44 95 VAL A O 1
ATOM 759 N N . PRO A 1 96 ? -10.348 -3.511 14.455 1.00 97.81 96 PRO A N 1
ATOM 760 C CA . PRO A 1 96 ? -10.811 -4.425 13.418 1.00 97.81 96 PRO A CA 1
ATOM 761 C C . PRO A 1 96 ? -11.174 -3.650 12.136 1.00 97.81 96 PRO A C 1
ATOM 763 O O . PRO A 1 96 ? -11.806 -2.599 12.228 1.00 97.81 96 PRO A O 1
ATOM 766 N N . ARG A 1 97 ? -10.810 -4.164 10.953 1.00 98.06 97 ARG A N 1
ATOM 767 C CA . ARG A 1 97 ? -11.132 -3.547 9.648 1.00 98.06 97 ARG A CA 1
ATOM 768 C C . ARG A 1 97 ? -11.928 -4.493 8.760 1.00 98.06 97 ARG A C 1
ATOM 770 O O . ARG A 1 97 ? -11.672 -5.695 8.763 1.00 98.06 97 ARG A O 1
ATOM 777 N N . LYS A 1 98 ? -12.848 -3.939 7.974 1.00 97.50 98 LYS A N 1
ATOM 778 C CA . LYS A 1 98 ? -13.601 -4.603 6.899 1.00 97.50 98 LYS A CA 1
ATOM 779 C C . LYS A 1 98 ? -12.845 -4.658 5.577 1.00 97.50 98 LYS A C 1
ATOM 781 O O . LYS A 1 98 ? -13.405 -5.044 4.561 1.00 97.50 98 LYS A O 1
ATOM 786 N N . TRP A 1 99 ? -11.583 -4.257 5.579 1.00 97.94 99 TRP A N 1
ATOM 787 C CA . TRP A 1 99 ? -10.705 -4.352 4.430 1.00 97.94 99 TRP A CA 1
ATOM 788 C C . TRP A 1 99 ? -9.359 -4.941 4.838 1.00 97.94 99 TRP A C 1
ATOM 790 O O . TRP A 1 99 ? -8.905 -4.836 5.989 1.00 97.94 99 TRP A O 1
ATOM 800 N N . VAL A 1 100 ? -8.693 -5.555 3.870 1.00 98.12 100 VAL A N 1
ATOM 801 C CA . VAL A 1 100 ? -7.345 -6.088 4.029 1.00 98.12 100 VAL A CA 1
ATOM 802 C C . VAL A 1 100 ? -6.531 -5.855 2.769 1.00 98.12 100 VAL A C 1
ATOM 804 O O . VAL A 1 100 ? -7.045 -6.010 1.665 1.00 98.12 100 VAL A O 1
ATOM 807 N N . MET A 1 101 ? -5.264 -5.495 2.961 1.00 98.31 101 MET A N 1
ATOM 808 C CA . MET A 1 101 ? -4.248 -5.530 1.921 1.00 98.31 101 MET A CA 1
ATOM 809 C C . MET A 1 101 ? -3.291 -6.690 2.215 1.00 98.31 101 MET A C 1
ATOM 811 O O . MET A 1 101 ? -2.763 -6.781 3.324 1.00 98.31 101 MET A O 1
ATOM 815 N N . LEU A 1 102 ? -3.079 -7.566 1.237 1.00 97.69 102 LEU A N 1
ATOM 816 C CA . LEU A 1 102 ? -2.074 -8.623 1.262 1.00 97.69 102 LEU A CA 1
ATOM 817 C C . LEU A 1 102 ? -0.892 -8.189 0.404 1.00 97.69 102 LEU A C 1
ATOM 819 O O . LEU A 1 102 ? -1.085 -7.870 -0.768 1.00 97.69 102 LEU A O 1
ATOM 823 N N . ASP A 1 103 ? 0.305 -8.183 0.980 1.00 96.31 103 ASP A N 1
ATOM 824 C CA . ASP A 1 103 ? 1.534 -7.898 0.242 1.00 96.31 103 ASP A CA 1
ATOM 825 C C . ASP A 1 103 ? 2.170 -9.201 -0.216 1.00 96.31 103 ASP A C 1
ATOM 827 O O . ASP A 1 103 ? 2.479 -10.062 0.612 1.00 96.31 103 ASP A O 1
ATOM 831 N N . VAL A 1 104 ? 2.315 -9.353 -1.526 1.00 92.69 104 VAL A N 1
ATOM 832 C CA . VAL A 1 104 ? 3.015 -10.467 -2.153 1.00 92.69 104 VAL A CA 1
ATO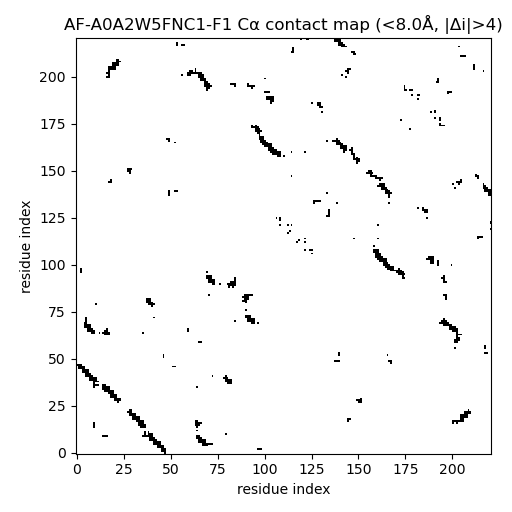M 833 C C . VAL A 1 104 ? 4.278 -9.909 -2.772 1.00 92.69 104 VAL A C 1
ATOM 835 O O . VAL A 1 104 ? 4.194 -9.091 -3.686 1.00 92.69 104 VAL A O 1
ATOM 838 N N . ASP A 1 105 ? 5.422 -10.416 -2.334 1.00 85.56 105 ASP A N 1
ATOM 839 C CA . ASP A 1 105 ? 6.709 -10.159 -2.969 1.00 85.56 105 ASP A CA 1
ATOM 840 C C . ASP A 1 105 ? 7.296 -11.462 -3.521 1.00 85.56 105 ASP A C 1
ATOM 842 O O . ASP A 1 105 ? 7.102 -12.548 -2.966 1.00 85.56 105 ASP A O 1
ATOM 846 N N . ASP A 1 106 ? 8.024 -11.321 -4.629 1.00 83.88 106 ASP A N 1
ATOM 847 C CA . ASP A 1 106 ? 8.828 -12.363 -5.267 1.00 83.88 106 ASP A CA 1
ATOM 848 C C . ASP A 1 106 ? 8.060 -13.672 -5.559 1.00 83.88 106 ASP A C 1
ATOM 850 O O . ASP A 1 106 ? 8.544 -14.776 -5.300 1.00 83.88 106 ASP A O 1
ATOM 854 N N . PHE A 1 107 ? 6.845 -13.557 -6.114 1.00 90.50 107 PHE A N 1
ATOM 855 C CA . PHE A 1 107 ? 6.122 -14.710 -6.659 1.00 90.50 107 PHE A CA 1
ATOM 856 C C . PHE A 1 107 ? 6.562 -15.011 -8.095 1.00 90.50 107 PHE A C 1
ATOM 858 O O . PHE A 1 107 ? 6.229 -14.266 -9.015 1.00 90.50 107 PHE A O 1
ATOM 865 N N . ASP A 1 108 ? 7.261 -16.123 -8.296 1.00 89.94 108 ASP A N 1
ATOM 866 C CA . ASP A 1 108 ? 7.647 -16.584 -9.630 1.00 89.94 108 ASP A CA 1
ATOM 867 C C . ASP A 1 108 ? 6.432 -17.128 -10.394 1.00 89.94 108 ASP A C 1
ATOM 869 O O . ASP A 1 108 ? 5.750 -18.052 -9.940 1.00 89.94 108 ASP A O 1
ATOM 873 N N . PHE A 1 109 ? 6.175 -16.572 -11.577 1.00 88.44 109 PHE A N 1
ATOM 874 C CA . PHE A 1 109 ? 5.145 -17.053 -12.496 1.00 88.44 109 PHE A CA 1
ATOM 875 C C . PHE A 1 109 ? 5.766 -17.775 -13.698 1.00 88.44 109 PHE A C 1
ATOM 877 O O . PHE A 1 109 ? 6.974 -17.712 -13.935 1.00 88.44 109 PHE A O 1
ATOM 884 N N . ALA A 1 110 ? 4.936 -18.509 -14.445 1.00 84.81 110 ALA A N 1
ATOM 885 C CA . ALA A 1 110 ? 5.397 -19.367 -15.536 1.00 84.81 110 ALA A CA 1
ATOM 886 C C . ALA A 1 110 ? 6.295 -18.632 -16.555 1.00 84.81 110 ALA A C 1
ATOM 888 O O . ALA A 1 110 ? 6.035 -17.488 -16.935 1.00 84.81 110 ALA A O 1
ATOM 889 N N . ALA A 1 111 ? 7.340 -19.323 -17.024 1.00 82.38 111 ALA A N 1
ATOM 890 C CA . ALA A 1 111 ? 8.254 -18.796 -18.033 1.00 82.38 111 ALA A CA 1
ATOM 891 C C . ALA A 1 111 ? 7.505 -18.417 -19.323 1.00 82.38 111 ALA A C 1
ATOM 893 O O . ALA A 1 111 ? 6.594 -19.123 -19.752 1.00 82.38 111 ALA A O 1
ATOM 894 N N . GLY A 1 112 ? 7.912 -17.308 -19.943 1.00 85.38 112 GLY A N 1
ATOM 895 C CA . GLY A 1 112 ? 7.312 -16.794 -21.177 1.00 85.38 112 GLY A CA 1
ATOM 896 C C . GLY A 1 112 ? 6.127 -15.846 -20.978 1.00 85.38 112 GLY A C 1
ATOM 897 O O . GLY A 1 112 ? 5.767 -15.163 -21.930 1.00 85.38 112 GLY A O 1
ATOM 898 N N . LEU A 1 113 ? 5.565 -15.747 -19.767 1.00 90.50 113 LEU A N 1
ATOM 899 C CA . LEU A 1 113 ? 4.561 -14.727 -19.457 1.00 90.50 113 LEU A CA 1
ATOM 900 C C . LEU A 1 113 ? 5.214 -13.356 -19.259 1.00 90.50 113 LEU A C 1
ATOM 902 O O . LEU A 1 113 ? 6.311 -13.250 -18.707 1.00 90.50 113 LEU A O 1
ATOM 906 N N . ASN A 1 114 ? 4.512 -12.307 -19.675 1.00 89.31 114 ASN A N 1
ATOM 907 C CA . ASN A 1 114 ? 4.911 -10.916 -19.532 1.00 89.31 114 ASN A CA 1
ATOM 908 C C . ASN A 1 114 ? 3.887 -10.159 -18.681 1.00 89.31 114 ASN A C 1
ATOM 910 O O . ASN A 1 114 ? 2.696 -10.165 -18.976 1.00 89.31 114 ASN A O 1
ATOM 914 N N . ILE A 1 115 ? 4.342 -9.438 -17.654 1.00 91.00 115 ILE A N 1
ATOM 915 C CA . ILE A 1 115 ? 3.438 -8.742 -16.729 1.00 91.00 115 ILE A CA 1
ATOM 916 C C . ILE A 1 115 ? 2.530 -7.696 -17.392 1.00 91.00 115 ILE A C 1
ATOM 918 O O . ILE A 1 115 ? 1.450 -7.469 -16.865 1.00 91.00 115 ILE A O 1
ATOM 922 N N . ASN A 1 116 ? 2.914 -7.081 -18.517 1.00 91.06 116 ASN A N 1
ATOM 923 C CA . ASN A 1 116 ? 2.073 -6.111 -19.234 1.00 91.06 116 ASN A CA 1
ATOM 924 C C . ASN A 1 116 ? 1.022 -6.776 -20.133 1.00 91.06 116 ASN A C 1
ATOM 926 O O . ASN A 1 116 ? -0.036 -6.197 -20.348 1.00 91.06 116 ASN A O 1
ATOM 930 N N . ASN A 1 117 ? 1.306 -7.969 -20.659 1.00 93.00 117 ASN A N 1
ATOM 931 C CA . ASN A 1 117 ? 0.430 -8.632 -21.632 1.00 93.00 117 ASN A CA 1
ATOM 932 C C . ASN A 1 117 ? -0.443 -9.712 -20.979 1.00 93.00 117 ASN A C 1
ATOM 934 O O . ASN A 1 117 ? -1.573 -9.941 -21.396 1.00 93.00 117 ASN A O 1
ATOM 938 N N . ASP A 1 118 ? 0.069 -10.336 -19.919 1.00 94.69 118 ASP A N 1
ATOM 939 C CA . ASP A 1 118 ? -0.501 -11.522 -19.284 1.00 94.69 118 ASP A CA 1
ATOM 940 C C . ASP A 1 118 ? -0.886 -11.255 -17.819 1.00 94.69 118 ASP A C 1
ATOM 942 O O . ASP A 1 118 ? -0.999 -12.189 -17.018 1.00 94.69 118 ASP A O 1
ATOM 946 N N . THR A 1 119 ? -1.091 -9.984 -17.433 1.00 95.00 119 THR A N 1
ATOM 947 C CA . THR A 1 119 ? -1.342 -9.587 -16.034 1.00 95.00 119 THR A CA 1
ATOM 948 C C . THR A 1 119 ? -2.472 -10.399 -15.412 1.00 95.00 119 THR A C 1
ATOM 950 O O . THR A 1 119 ? -2.312 -10.932 -14.318 1.00 95.00 119 THR A O 1
ATOM 953 N N . ALA A 1 120 ? -3.595 -10.557 -16.119 1.00 95.06 120 ALA A N 1
ATOM 954 C CA . ALA A 1 120 ? -4.750 -11.302 -15.622 1.00 95.06 120 ALA A CA 1
ATOM 955 C C . ALA A 1 120 ? -4.412 -12.775 -15.326 1.00 95.06 120 ALA A C 1
ATOM 957 O O . ALA A 1 120 ? -4.817 -13.311 -14.292 1.00 95.06 120 ALA A O 1
ATOM 958 N N . GLN A 1 121 ? -3.622 -13.419 -16.192 1.00 95.75 121 GLN A N 1
ATOM 959 C CA . GLN A 1 121 ? -3.190 -14.803 -16.003 1.00 95.75 121 GLN A CA 1
ATOM 960 C C . GLN A 1 121 ? -2.220 -14.930 -14.822 1.00 95.75 121 GLN A C 1
ATOM 962 O O . GLN A 1 121 ? -2.371 -15.836 -14.001 1.00 95.75 121 GLN A O 1
ATOM 967 N N . ILE A 1 122 ? -1.255 -14.016 -14.702 1.00 95.94 122 ILE A N 1
ATOM 968 C CA . ILE A 1 122 ? -0.278 -13.993 -13.603 1.00 95.94 122 ILE A CA 1
ATOM 969 C C . ILE A 1 122 ? -0.980 -13.758 -12.258 1.00 95.94 122 ILE A C 1
ATOM 971 O O . ILE A 1 122 ? -0.734 -14.470 -11.281 1.00 95.94 122 ILE A O 1
ATOM 975 N N . ILE A 1 123 ? -1.910 -12.803 -12.215 1.00 96.44 123 ILE A N 1
ATOM 976 C CA . ILE A 1 123 ? -2.727 -12.506 -11.037 1.00 96.44 123 ILE A CA 1
ATOM 977 C C . ILE A 1 123 ? -3.580 -13.718 -10.643 1.00 96.44 123 ILE A C 1
ATOM 979 O O . ILE A 1 123 ? -3.626 -14.065 -9.462 1.00 96.44 123 ILE A O 1
ATOM 983 N N . ALA A 1 124 ? -4.196 -14.413 -11.604 1.00 95.31 124 ALA A N 1
ATOM 984 C CA . ALA A 1 124 ? -4.953 -15.635 -11.336 1.00 95.31 124 ALA A CA 1
ATOM 985 C C . ALA A 1 124 ? -4.069 -16.763 -10.769 1.00 95.31 124 ALA A C 1
ATOM 987 O O . ALA A 1 124 ? -4.479 -17.436 -9.817 1.00 95.31 124 ALA A O 1
ATOM 988 N N . GLN A 1 125 ? -2.845 -16.940 -11.290 1.00 94.88 125 GLN A N 1
ATOM 989 C CA . GLN A 1 125 ? -1.877 -17.902 -10.746 1.00 94.88 125 GLN A CA 1
ATOM 990 C C . GLN A 1 125 ? -1.550 -17.590 -9.285 1.00 94.88 125 GLN A C 1
ATOM 992 O O . GLN A 1 125 ? -1.691 -18.471 -8.435 1.00 94.88 125 GLN A O 1
ATOM 997 N N . MET A 1 126 ? -1.206 -16.340 -8.962 1.00 95.06 126 MET A N 1
ATOM 998 C CA . MET A 1 126 ? -0.901 -15.960 -7.581 1.00 95.06 126 MET A CA 1
ATOM 999 C C . MET A 1 126 ? -2.122 -16.115 -6.666 1.00 95.06 126 MET A C 1
ATOM 1001 O O . MET A 1 126 ? -2.036 -16.692 -5.579 1.00 95.06 126 MET A O 1
ATOM 1005 N N . LYS A 1 127 ? -3.293 -15.657 -7.122 1.00 95.12 127 LYS A N 1
ATOM 1006 C CA . LYS A 1 127 ? -4.546 -15.744 -6.365 1.00 95.12 127 LYS A CA 1
ATOM 1007 C C . LYS A 1 127 ? -4.900 -17.195 -6.040 1.00 95.12 127 LYS A C 1
ATOM 1009 O O . LYS A 1 127 ? -5.375 -17.454 -4.939 1.00 95.12 127 LYS A O 1
ATOM 1014 N N . SER A 1 128 ? -4.588 -18.153 -6.920 1.00 94.19 128 SER A N 1
ATOM 1015 C CA . SER A 1 128 ? -4.799 -19.591 -6.683 1.00 94.19 128 SER A CA 1
ATOM 1016 C C . SER A 1 128 ? -4.026 -20.165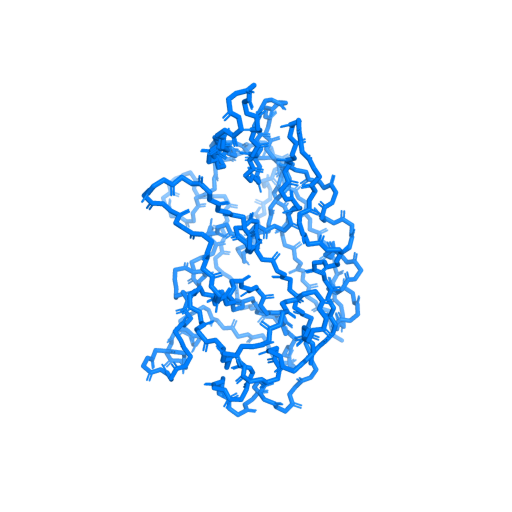 -5.481 1.00 94.19 128 SER A C 1
ATOM 1018 O O . SER A 1 128 ? -4.407 -21.216 -4.959 1.00 94.19 128 SER A O 1
ATOM 1020 N N . LEU A 1 129 ? -2.986 -19.468 -5.007 1.00 93.88 129 LEU A N 1
ATOM 1021 C CA . LEU A 1 129 ? -2.200 -19.838 -3.826 1.00 93.88 129 LEU A CA 1
ATOM 1022 C C . LEU A 1 129 ? -2.709 -19.199 -2.530 1.00 93.88 129 LEU A C 1
ATOM 1024 O O . LEU A 1 129 ? -2.266 -19.584 -1.444 1.00 93.88 129 LEU A O 1
ATOM 1028 N N . LEU A 1 130 ? -3.618 -18.225 -2.628 1.00 94.62 130 LEU A N 1
ATOM 1029 C CA . LEU A 1 130 ? -4.227 -17.595 -1.465 1.00 94.62 130 LEU A CA 1
ATOM 1030 C C . LEU A 1 130 ? -5.223 -18.549 -0.779 1.00 94.62 130 LEU A C 1
ATOM 1032 O O . LEU A 1 130 ? -5.788 -19.448 -1.417 1.00 94.62 130 LEU A O 1
ATOM 1036 N N . PRO A 1 131 ? -5.510 -18.330 0.519 1.00 93.44 131 PRO A N 1
ATOM 1037 C CA . PRO A 1 131 ? -6.622 -18.985 1.197 1.00 93.44 131 PRO A CA 1
ATOM 1038 C C . PRO A 1 131 ? -7.928 -18.924 0.395 1.00 93.44 131 PRO A C 1
ATOM 1040 O O . PRO A 1 131 ? -8.189 -17.975 -0.345 1.00 93.44 131 PRO A O 1
ATOM 1043 N N . GLU A 1 132 ? -8.776 -19.941 0.564 1.00 92.62 132 GLU A N 1
ATOM 1044 C CA . GLU A 1 132 ? -10.023 -20.098 -0.200 1.00 92.62 132 GLU A CA 1
ATOM 1045 C C . GLU A 1 132 ? -10.917 -18.855 -0.188 1.00 92.62 132 GLU A C 1
ATOM 1047 O O . GLU A 1 132 ? -11.485 -18.502 -1.223 1.00 92.62 132 GLU A O 1
ATOM 1052 N N . ILE A 1 133 ? -10.974 -18.160 0.950 1.00 93.44 133 ILE A N 1
ATOM 1053 C CA . ILE A 1 133 ? -11.761 -16.935 1.101 1.00 93.44 133 ILE A CA 1
ATOM 1054 C C . ILE A 1 133 ? -11.359 -15.855 0.087 1.00 93.44 133 ILE A C 1
ATOM 1056 O O . ILE A 1 133 ? -12.222 -15.153 -0.421 1.00 93.44 133 ILE A O 1
ATOM 1060 N N . PHE A 1 134 ? -10.078 -15.754 -0.276 1.00 95.38 134 PHE A N 1
ATOM 1061 C CA . PHE A 1 134 ? -9.599 -14.768 -1.246 1.00 95.38 134 PHE A CA 1
ATOM 1062 C C . PHE A 1 134 ? -9.753 -15.269 -2.675 1.00 95.38 134 PHE A C 1
ATOM 1064 O O . PHE A 1 134 ? -10.116 -14.495 -3.554 1.00 95.38 134 PHE A O 1
ATOM 1071 N N . ARG A 1 135 ? -9.548 -16.572 -2.910 1.00 93.81 135 ARG A N 1
ATOM 1072 C CA . ARG A 1 135 ? -9.712 -17.195 -4.236 1.00 93.81 135 ARG A CA 1
ATOM 1073 C C . ARG A 1 135 ? -11.089 -16.938 -4.836 1.00 93.81 135 ARG A C 1
ATOM 1075 O O . ARG A 1 135 ? -11.189 -16.683 -6.030 1.00 93.81 135 ARG A O 1
ATOM 1082 N N . LYS A 1 136 ? -12.128 -16.985 -4.001 1.00 91.06 136 LYS A N 1
ATOM 1083 C CA . LYS A 1 136 ? -13.530 -16.815 -4.409 1.00 91.06 136 LYS A CA 1
ATOM 1084 C C . LYS A 1 136 ? -14.038 -15.369 -4.322 1.00 91.06 136 LYS A C 1
ATOM 1086 O O . LYS A 1 136 ? -15.140 -15.096 -4.786 1.00 91.06 136 LYS A O 1
ATOM 1091 N N . SER A 1 137 ? -13.266 -14.455 -3.735 1.00 94.62 137 SER A N 1
ATOM 1092 C CA . SER A 1 137 ? -13.684 -13.062 -3.534 1.00 94.62 137 SER A CA 1
ATOM 1093 C C . SER A 1 137 ? -13.262 -12.175 -4.694 1.00 94.62 137 SER A C 1
ATOM 1095 O O . SER A 1 137 ? -12.187 -12.370 -5.253 1.00 94.62 137 SER A O 1
ATOM 1097 N N . LYS A 1 138 ? -14.063 -11.159 -5.021 1.00 96.12 138 LYS A N 1
ATOM 1098 C CA . LYS A 1 138 ? -13.603 -10.053 -5.872 1.00 96.12 138 LYS A CA 1
ATOM 1099 C C . LYS A 1 138 ? -12.604 -9.200 -5.092 1.00 96.12 138 LYS A C 1
ATOM 1101 O O . LYS A 1 138 ? -12.822 -8.929 -3.911 1.00 96.12 138 LYS A O 1
ATOM 1106 N N . GLY A 1 139 ? -11.538 -8.774 -5.749 1.00 97.69 139 GLY A N 1
ATOM 1107 C CA . GLY A 1 139 ? -10.523 -7.898 -5.184 1.00 97.69 139 GLY A CA 1
ATOM 1108 C C . GLY A 1 139 ? -10.009 -6.887 -6.198 1.00 97.69 139 GLY A C 1
ATOM 1109 O O . GLY A 1 139 ? -10.378 -6.909 -7.373 1.00 97.69 139 GLY A O 1
ATOM 1110 N N . VAL A 1 140 ? -9.136 -6.011 -5.721 1.00 98.50 140 VAL A N 1
ATOM 1111 C CA . VAL A 1 140 ? -8.364 -5.079 -6.548 1.00 98.50 140 VAL A CA 1
ATOM 1112 C C . VAL A 1 140 ? -6.900 -5.371 -6.299 1.00 98.50 140 VAL A C 1
ATOM 1114 O O . VAL A 1 140 ? -6.474 -5.482 -5.151 1.00 98.50 140 VAL A O 1
ATOM 1117 N N . TYR A 1 141 ? -6.118 -5.495 -7.356 1.00 98.19 141 TYR A N 1
ATOM 1118 C CA . TYR A 1 141 ? -4.680 -5.629 -7.249 1.00 98.19 141 TYR A CA 1
ATOM 1119 C C . TYR A 1 141 ? -3.998 -4.307 -7.583 1.00 98.19 141 TYR A C 1
ATOM 1121 O O . TYR A 1 141 ? -4.478 -3.518 -8.400 1.00 98.19 141 TYR A O 1
ATOM 1129 N N . LYS A 1 142 ? -2.845 -4.086 -6.957 1.00 97.94 142 LYS A N 1
ATOM 1130 C CA . LYS A 1 142 ? -1.924 -3.019 -7.309 1.00 97.94 142 LYS A CA 1
ATOM 1131 C C . LYS A 1 142 ? -0.499 -3.547 -7.413 1.00 97.94 142 LYS A C 1
ATOM 1133 O O . LYS A 1 142 ? 0.071 -3.980 -6.418 1.00 97.94 142 LYS A O 1
ATOM 1138 N N . LEU A 1 143 ? 0.101 -3.440 -8.593 1.00 96.69 143 LEU A N 1
ATOM 1139 C CA . LEU A 1 143 ? 1.510 -3.758 -8.808 1.00 96.69 143 LEU A CA 1
ATOM 1140 C C . LEU A 1 143 ? 2.392 -2.792 -8.007 1.00 96.69 143 LEU A C 1
ATOM 1142 O O . LEU A 1 143 ? 2.202 -1.568 -8.054 1.00 96.69 143 LEU A O 1
ATOM 1146 N N . SER A 1 144 ? 3.348 -3.350 -7.262 1.00 93.62 144 SER A N 1
ATOM 1147 C CA . SER A 1 144 ? 4.195 -2.593 -6.339 1.00 93.62 144 SER A CA 1
ATOM 1148 C C . SER A 1 144 ? 5.164 -1.679 -7.091 1.00 93.62 144 SER A C 1
ATOM 1150 O O . SER A 1 144 ? 5.459 -1.875 -8.274 1.00 93.62 144 SER A O 1
ATOM 1152 N N . SER A 1 145 ? 5.737 -0.692 -6.398 1.00 91.19 145 SER A N 1
ATOM 1153 C CA . SER A 1 145 ? 6.709 0.233 -6.997 1.00 91.19 145 SER A CA 1
ATOM 1154 C C . SER A 1 145 ? 7.977 -0.453 -7.527 1.00 91.19 145 SER A C 1
ATOM 1156 O O . SER A 1 145 ? 8.746 0.184 -8.229 1.00 91.19 145 SER A O 1
ATOM 1158 N N . SER A 1 146 ? 8.239 -1.716 -7.177 1.00 86.94 146 SER A N 1
ATOM 1159 C CA . SER A 1 146 ? 9.388 -2.482 -7.685 1.00 86.94 146 SER A CA 1
ATOM 1160 C C . SER A 1 146 ? 9.009 -3.548 -8.711 1.00 86.94 146 SER A C 1
ATOM 1162 O O . SER A 1 146 ? 9.880 -4.315 -9.119 1.00 86.94 146 SER A O 1
ATOM 1164 N N . GLN A 1 147 ? 7.744 -3.617 -9.133 1.00 90.25 147 GLN A N 1
ATOM 1165 C CA . GLN A 1 147 ? 7.333 -4.545 -10.182 1.00 90.25 147 GLN A CA 1
ATOM 1166 C C . GLN A 1 147 ? 8.075 -4.240 -11.484 1.00 90.25 147 GLN A C 1
ATOM 1168 O O . GLN A 1 147 ? 7.908 -3.155 -12.037 1.00 90.25 147 GLN A O 1
ATOM 1173 N N . ASN A 1 148 ? 8.844 -5.219 -11.968 1.00 82.38 148 ASN A N 1
ATOM 1174 C CA . ASN A 1 148 ? 9.599 -5.165 -13.222 1.00 82.38 148 ASN A CA 1
ATOM 1175 C C . ASN A 1 148 ? 10.524 -3.941 -13.369 1.00 82.38 148 ASN A C 1
ATOM 1177 O O . ASN A 1 148 ? 10.828 -3.521 -14.482 1.00 82.38 148 ASN A O 1
ATOM 1181 N N . VAL A 1 149 ? 10.959 -3.354 -12.248 1.00 76.88 149 VAL A N 1
ATOM 1182 C CA . VAL A 1 149 ? 11.957 -2.281 -12.242 1.00 76.88 149 VAL A CA 1
ATOM 1183 C C . VAL A 1 149 ? 13.233 -2.828 -11.611 1.00 76.88 149 VAL A C 1
ATOM 1185 O O . VAL A 1 149 ? 13.311 -3.002 -10.394 1.00 76.88 149 VAL A O 1
ATOM 1188 N N . GLY A 1 150 ? 14.202 -3.137 -12.468 1.00 66.44 150 GLY A N 1
ATOM 1189 C CA . GLY A 1 150 ? 15.523 -3.682 -12.158 1.00 66.44 150 GLY A CA 1
ATOM 1190 C C . GLY A 1 150 ? 16.488 -3.355 -13.302 1.00 66.44 150 GLY A C 1
ATOM 1191 O O . GLY A 1 150 ? 16.064 -2.826 -14.328 1.00 66.44 150 GLY A O 1
ATOM 1192 N N . GLY A 1 151 ? 17.782 -3.629 -13.127 1.00 51.81 151 GLY A N 1
ATOM 1193 C CA . GLY A 1 151 ? 18.800 -3.250 -14.123 1.00 51.81 151 GLY A CA 1
ATOM 1194 C C . GLY A 1 151 ? 20.200 -2.958 -13.578 1.00 51.81 151 GLY A C 1
ATOM 1195 O O . GLY A 1 151 ? 21.061 -2.521 -14.335 1.00 51.81 151 GLY A O 1
ATOM 1196 N N . HIS A 1 152 ? 20.455 -3.200 -12.289 1.00 47.84 152 HIS A N 1
ATOM 1197 C CA . HIS A 1 152 ? 21.818 -3.219 -11.748 1.00 47.84 152 HIS A CA 1
ATOM 1198 C C . HIS A 1 152 ? 22.319 -4.664 -11.657 1.00 47.84 152 HIS A C 1
ATOM 1200 O O . HIS A 1 152 ? 21.516 -5.585 -11.509 1.00 47.84 152 HIS A O 1
ATOM 1206 N N . ARG A 1 153 ? 23.644 -4.867 -11.669 1.00 49.00 153 ARG A N 1
ATOM 1207 C CA . ARG A 1 153 ? 24.278 -6.193 -11.509 1.00 49.00 153 ARG A CA 1
ATOM 1208 C C . ARG A 1 153 ? 23.812 -6.952 -10.252 1.00 49.00 153 ARG A C 1
ATOM 1210 O O . ARG A 1 153 ? 23.862 -8.175 -10.249 1.00 49.00 153 ARG A O 1
ATOM 1217 N N . ASP A 1 154 ? 23.316 -6.230 -9.242 1.00 54.59 154 ASP A N 1
ATOM 1218 C CA . ASP A 1 154 ? 22.887 -6.764 -7.939 1.00 54.59 154 ASP A CA 1
ATOM 1219 C C . ASP A 1 154 ? 21.352 -6.838 -7.750 1.00 54.59 154 ASP A C 1
ATOM 1221 O O . ASP A 1 154 ? 20.892 -7.360 -6.738 1.00 54.59 154 ASP A O 1
ATOM 1225 N N . ASP A 1 155 ? 20.547 -6.315 -8.689 1.00 60.38 155 ASP A N 1
ATOM 1226 C CA . ASP A 1 155 ? 19.066 -6.385 -8.681 1.00 60.38 155 ASP A CA 1
ATOM 1227 C C . ASP A 1 155 ? 18.588 -6.585 -10.137 1.00 60.38 155 ASP A C 1
ATOM 1229 O O . ASP A 1 155 ? 18.167 -5.623 -10.804 1.00 60.38 155 ASP A O 1
ATOM 1233 N N . PRO A 1 156 ? 18.777 -7.802 -10.695 1.00 61.66 156 PRO A N 1
ATOM 1234 C CA . PRO A 1 156 ? 18.369 -8.105 -12.058 1.00 61.66 156 PRO A CA 1
ATOM 1235 C C . PRO A 1 156 ? 16.851 -7.976 -12.194 1.00 61.66 156 PRO A C 1
ATOM 1237 O O . PRO A 1 156 ? 16.098 -8.186 -11.240 1.00 61.66 156 PRO A O 1
ATOM 1240 N N . ILE A 1 157 ? 16.387 -7.658 -13.406 1.00 67.44 157 ILE A N 1
ATOM 1241 C CA . ILE A 1 157 ? 14.957 -7.724 -13.711 1.00 67.44 157 ILE A CA 1
ATOM 1242 C C . ILE A 1 157 ? 14.495 -9.154 -13.430 1.00 67.44 157 ILE A C 1
ATOM 1244 O O . ILE A 1 157 ? 14.963 -10.114 -14.040 1.00 67.44 157 ILE A O 1
ATOM 1248 N N . THR A 1 158 ? 13.610 -9.278 -12.451 1.00 66.75 158 THR A N 1
ATOM 1249 C CA . THR A 1 158 ? 13.079 -10.551 -11.978 1.00 66.75 158 THR A CA 1
ATOM 1250 C C . THR A 1 158 ? 11.731 -10.776 -12.635 1.00 66.75 158 THR A C 1
ATOM 1252 O O . THR A 1 158 ? 10.882 -9.883 -12.651 1.00 66.75 158 THR A O 1
ATOM 1255 N N . ASN A 1 159 ? 11.526 -11.979 -13.169 1.00 75.94 159 ASN A N 1
ATOM 1256 C CA . ASN A 1 159 ? 10.240 -12.396 -13.720 1.00 75.94 159 ASN A CA 1
ATOM 1257 C C . ASN A 1 159 ? 9.302 -12.859 -12.592 1.00 75.94 159 ASN A C 1
ATOM 1259 O O . ASN A 1 159 ? 8.782 -13.973 -12.610 1.00 75.94 159 ASN A O 1
ATOM 1263 N N . SER A 1 160 ? 9.165 -12.012 -11.571 1.00 87.81 160 SER A N 1
ATOM 1264 C CA . SER A 1 160 ? 8.369 -12.266 -10.379 1.00 87.81 160 SER A CA 1
ATOM 1265 C C . SER A 1 160 ? 7.318 -11.174 -10.188 1.00 87.81 160 SER A C 1
ATOM 1267 O O . SER A 1 160 ? 7.478 -10.016 -10.595 1.00 87.81 160 SER A O 1
ATOM 1269 N N . LEU A 1 161 ? 6.190 -11.560 -9.604 1.00 92.62 161 LEU A N 1
ATOM 1270 C CA . LEU A 1 161 ? 5.101 -10.671 -9.239 1.00 92.62 161 LEU A CA 1
ATOM 1271 C C . LEU A 1 161 ? 5.366 -10.088 -7.848 1.00 92.62 161 LEU A C 1
ATOM 1273 O O . LEU A 1 161 ? 5.580 -10.819 -6.880 1.00 92.62 161 LEU A O 1
ATOM 1277 N N . ARG A 1 162 ? 5.270 -8.764 -7.765 1.00 93.38 162 ARG A N 1
ATOM 1278 C CA . ARG A 1 162 ? 5.272 -7.949 -6.554 1.00 93.38 162 ARG A CA 1
ATOM 1279 C C . ARG A 1 162 ? 4.005 -7.109 -6.544 1.00 93.38 162 ARG A C 1
ATOM 1281 O O . ARG A 1 162 ? 3.853 -6.185 -7.349 1.00 93.38 162 ARG A O 1
ATOM 1288 N N . CYS A 1 163 ? 3.055 -7.460 -5.690 1.00 95.06 163 CYS A N 1
ATOM 1289 C CA . CYS A 1 163 ? 1.683 -6.997 -5.820 1.00 95.06 163 CYS A CA 1
ATOM 1290 C C . CYS A 1 163 ? 0.957 -6.905 -4.479 1.00 95.06 163 CYS A C 1
ATOM 1292 O O . CYS A 1 163 ? 1.034 -7.796 -3.638 1.00 95.06 163 CYS A O 1
ATOM 1294 N N . HIS A 1 164 ? 0.173 -5.842 -4.332 1.00 97.69 164 HIS A N 1
ATOM 1295 C CA . HIS A 1 164 ? -0.718 -5.609 -3.210 1.00 97.69 164 HIS A CA 1
ATOM 1296 C C . HIS A 1 164 ? -2.142 -6.013 -3.601 1.00 97.69 164 HIS A C 1
ATOM 1298 O O . HIS A 1 164 ? -2.739 -5.392 -4.481 1.00 97.69 164 HIS A O 1
ATOM 1304 N N . PHE A 1 165 ? -2.711 -7.023 -2.950 1.00 98.31 165 PHE A N 1
ATOM 1305 C CA . PHE A 1 165 ? -4.102 -7.428 -3.157 1.00 98.31 165 PHE A CA 1
ATOM 1306 C C . PHE A 1 165 ? -5.008 -6.832 -2.090 1.00 98.31 165 PHE A C 1
ATOM 1308 O O . PHE A 1 165 ? -4.772 -7.032 -0.903 1.00 98.31 165 PHE A O 1
ATOM 1315 N N . TRP A 1 166 ? -6.068 -6.156 -2.508 1.00 98.62 166 TRP A N 1
ATOM 1316 C CA . TRP A 1 166 ? -7.047 -5.525 -1.639 1.00 98.62 166 TRP A CA 1
ATOM 1317 C C . TRP A 1 166 ? -8.378 -6.264 -1.706 1.00 98.62 166 TRP A C 1
ATOM 1319 O O . TRP A 1 166 ? -8.892 -6.544 -2.790 1.00 98.62 166 TRP A O 1
ATOM 1329 N N . PHE A 1 167 ? -8.949 -6.545 -0.537 1.00 98.19 167 PHE A N 1
ATOM 1330 C CA . PHE A 1 167 ? -10.240 -7.213 -0.395 1.00 98.19 167 PHE A CA 1
ATOM 1331 C C . PHE A 1 167 ? -11.101 -6.524 0.661 1.00 98.19 167 PHE A C 1
ATOM 1333 O O . PHE A 1 167 ? -10.579 -5.941 1.613 1.00 98.19 167 PHE A O 1
ATOM 1340 N N . MET A 1 168 ? -12.418 -6.659 0.506 1.00 96.56 168 MET A N 1
ATOM 1341 C CA . MET A 1 168 ? -13.420 -6.305 1.513 1.00 96.56 168 MET A CA 1
ATOM 1342 C C . MET A 1 168 ? -13.924 -7.558 2.235 1.00 96.56 168 MET A C 1
ATOM 1344 O O . MET A 1 168 ? -13.942 -8.648 1.663 1.00 96.56 168 MET A O 1
ATOM 1348 N N . THR A 1 169 ? -14.365 -7.395 3.477 1.00 95.31 169 THR A N 1
ATOM 1349 C CA . THR A 1 169 ? -14.978 -8.438 4.301 1.00 95.31 169 THR A CA 1
ATOM 1350 C C . THR A 1 169 ? -16.308 -7.960 4.876 1.00 95.31 169 THR A C 1
ATOM 1352 O O . THR A 1 169 ? -16.483 -6.785 5.201 1.00 95.31 169 THR A O 1
ATOM 1355 N N . ASP A 1 170 ? -17.258 -8.880 5.048 1.00 92.88 170 ASP A N 1
ATOM 1356 C CA . ASP A 1 170 ? -18.597 -8.545 5.558 1.00 92.88 170 ASP A CA 1
ATOM 1357 C C . ASP A 1 170 ? -18.562 -8.076 7.020 1.00 92.88 170 ASP A C 1
ATOM 1359 O O . ASP A 1 170 ? -19.279 -7.155 7.436 1.00 92.88 170 ASP A O 1
ATOM 1363 N N . VAL A 1 171 ? -17.670 -8.689 7.798 1.00 94.38 171 VAL A N 1
ATOM 1364 C CA . VAL A 1 171 ? -17.415 -8.387 9.208 1.00 94.38 171 VAL A CA 1
ATOM 1365 C C . VAL A 1 171 ? -16.018 -7.799 9.377 1.00 94.38 171 VAL A C 1
ATOM 1367 O O . VAL A 1 171 ? -15.120 -8.131 8.599 1.00 94.38 171 VAL A O 1
ATOM 1370 N N . PRO A 1 172 ? -15.799 -6.926 10.371 1.00 97.06 172 PRO A N 1
ATOM 1371 C CA . PRO A 1 172 ? -14.481 -6.365 10.596 1.00 97.06 172 PRO A CA 1
ATOM 1372 C C . PRO A 1 172 ? -13.578 -7.395 11.297 1.00 97.06 172 PRO A C 1
ATOM 1374 O O . PRO A 1 172 ? -13.990 -8.046 12.257 1.00 97.06 172 PRO A O 1
ATOM 1377 N N . ILE A 1 173 ? -12.344 -7.546 10.816 1.00 97.75 173 ILE A N 1
ATOM 1378 C CA . ILE A 1 173 ? -11.385 -8.567 11.265 1.00 97.75 173 ILE A CA 1
ATOM 1379 C C . ILE A 1 173 ? -10.147 -7.891 11.857 1.00 97.75 173 ILE A C 1
ATOM 1381 O O . ILE A 1 173 ? -9.642 -6.899 11.319 1.00 97.75 173 ILE A O 1
ATOM 1385 N N . ARG A 1 174 ? -9.662 -8.417 12.987 1.00 97.94 174 ARG A N 1
ATOM 1386 C CA . ARG A 1 174 ? -8.473 -7.903 13.677 1.00 97.94 174 ARG A CA 1
ATOM 1387 C C . ARG A 1 174 ? -7.169 -8.345 13.018 1.00 97.94 174 ARG A C 1
ATOM 1389 O O . ARG A 1 174 ? -7.087 -9.3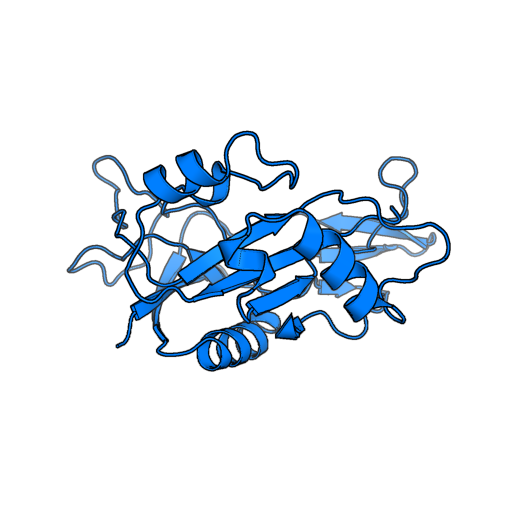80 12.360 1.00 97.94 174 ARG A O 1
ATOM 1396 N N . ASP A 1 175 ? -6.117 -7.582 13.283 1.00 97.38 175 ASP A N 1
ATOM 1397 C CA . ASP A 1 175 ? -4.772 -7.839 12.767 1.00 97.38 175 ASP A CA 1
ATOM 1398 C C . ASP A 1 175 ? -4.191 -9.193 13.218 1.00 97.38 175 ASP A C 1
ATOM 1400 O O . ASP A 1 175 ? -3.545 -9.883 12.431 1.00 97.38 175 ASP A O 1
ATOM 1404 N N . ASP A 1 176 ? -4.434 -9.611 14.463 1.00 97.31 176 ASP A N 1
ATOM 1405 C CA . ASP A 1 176 ? -3.993 -10.910 14.992 1.00 97.31 176 ASP A CA 1
ATOM 1406 C C . ASP A 1 176 ? -4.703 -12.086 14.307 1.00 97.31 176 ASP A C 1
ATOM 1408 O O . ASP A 1 176 ? -4.070 -13.096 14.003 1.00 97.31 176 ASP A O 1
ATOM 1412 N N . GLN A 1 177 ? -5.992 -11.936 13.995 1.00 97.56 177 GLN A N 1
ATOM 1413 C CA . GLN A 1 177 ? -6.759 -12.938 13.253 1.00 97.56 177 GLN A CA 1
ATOM 1414 C C . GLN A 1 177 ? -6.228 -13.098 11.825 1.00 97.56 177 GLN A C 1
ATOM 1416 O O . GLN A 1 177 ? -6.053 -14.228 11.366 1.00 97.56 177 GLN A O 1
ATOM 1421 N N . TRP A 1 178 ? -5.903 -11.990 11.148 1.00 97.00 178 TRP A N 1
ATOM 1422 C CA . TRP A 1 178 ? -5.272 -12.046 9.830 1.00 97.00 178 TRP A CA 1
ATOM 1423 C C . TRP A 1 178 ? -3.912 -12.734 9.867 1.00 97.00 178 TRP A C 1
ATOM 1425 O O . TRP A 1 178 ? -3.663 -13.629 9.058 1.00 97.00 178 TRP A O 1
ATOM 1435 N N . LYS A 1 179 ? -3.056 -12.378 10.835 1.00 96.62 179 LYS A N 1
ATOM 1436 C CA . LYS A 1 179 ? -1.761 -13.047 11.024 1.00 96.62 179 LYS A CA 1
ATOM 1437 C C . LYS A 1 179 ? -1.937 -14.546 11.222 1.00 96.62 179 LYS A C 1
ATOM 1439 O O . LYS A 1 179 ? -1.248 -15.312 10.560 1.00 96.62 179 LYS A O 1
ATOM 1444 N N . SER A 1 180 ? -2.852 -14.966 12.096 1.00 96.12 180 SER A N 1
ATOM 1445 C CA . SER A 1 180 ? -3.102 -16.388 12.348 1.00 96.12 180 SER A CA 1
ATOM 1446 C C . SER A 1 180 ? -3.594 -17.129 11.106 1.00 96.12 180 SER A C 1
ATOM 1448 O O . SER A 1 180 ? -3.137 -18.239 10.855 1.00 96.12 180 SER A O 1
ATOM 1450 N N . LEU A 1 181 ? -4.479 -16.523 10.308 1.00 94.94 181 LEU A N 1
ATOM 1451 C CA . LEU A 1 181 ? -4.992 -17.137 9.082 1.00 94.94 181 LEU A CA 1
ATOM 1452 C C . LEU A 1 181 ? -3.913 -17.277 7.994 1.00 94.94 181 LEU A C 1
ATOM 1454 O O . LEU A 1 181 ? -3.865 -18.287 7.291 1.00 94.94 181 LEU A O 1
ATOM 1458 N N . LEU A 1 182 ? -3.073 -16.253 7.830 1.00 95.19 182 LEU A N 1
ATOM 1459 C CA . LEU A 1 182 ? -2.101 -16.156 6.736 1.00 95.19 182 LEU A CA 1
ATOM 1460 C C . LEU A 1 182 ? -0.753 -16.809 7.058 1.00 95.19 182 LEU A C 1
ATOM 1462 O O . LEU A 1 182 ? 0.023 -17.114 6.152 1.00 95.19 182 LEU A O 1
ATOM 1466 N N . LYS A 1 183 ? -0.464 -17.056 8.336 1.00 94.12 183 LYS A N 1
ATOM 1467 C CA . LYS A 1 183 ? 0.769 -17.719 8.758 1.00 94.12 183 LYS A CA 1
ATOM 1468 C C . LYS A 1 183 ? 0.838 -19.144 8.208 1.00 94.12 183 LYS A C 1
ATOM 1470 O O . LYS A 1 183 ? -0.073 -19.941 8.396 1.00 94.12 183 LYS A O 1
ATOM 1475 N N . GLY A 1 184 ? 1.960 -19.472 7.568 1.00 88.00 184 GLY A N 1
ATOM 1476 C CA . GLY A 1 184 ? 2.218 -20.812 7.030 1.00 88.00 184 GLY A CA 1
ATOM 1477 C C . GLY A 1 184 ? 1.428 -21.154 5.763 1.00 88.00 184 GLY A C 1
ATOM 1478 O O . GLY A 1 184 ? 1.459 -22.304 5.332 1.00 88.00 184 GLY A O 1
ATOM 1479 N N . GLN A 1 185 ? 0.732 -20.185 5.161 1.00 88.94 185 GLN A N 1
ATOM 1480 C CA . GLN A 1 185 ? 0.079 -20.380 3.868 1.00 88.94 185 GLN A CA 1
ATOM 1481 C C . GLN A 1 185 ? 1.110 -20.485 2.739 1.00 88.94 185 GLN A C 1
ATOM 1483 O O . GLN A 1 185 ? 2.238 -20.006 2.851 1.00 88.94 185 GLN A O 1
ATOM 1488 N N . ARG A 1 186 ? 0.707 -21.115 1.628 1.00 87.00 186 ARG A N 1
ATOM 1489 C CA . ARG A 1 186 ? 1.564 -21.273 0.437 1.00 87.00 186 ARG A CA 1
ATOM 1490 C C . ARG A 1 186 ? 1.941 -19.926 -0.174 1.00 87.00 186 ARG A C 1
ATOM 1492 O O . ARG A 1 186 ? 3.079 -19.738 -0.592 1.00 87.00 186 ARG A O 1
ATOM 1499 N N . ALA A 1 187 ? 0.985 -19.001 -0.210 1.00 86.25 187 ALA A N 1
ATOM 1500 C CA . ALA A 1 187 ? 1.247 -17.616 -0.552 1.00 86.25 187 ALA A CA 1
ATOM 1501 C C . ALA A 1 187 ? 2.098 -16.957 0.544 1.00 86.25 187 ALA A C 1
ATOM 1503 O O . ALA A 1 187 ? 1.663 -16.840 1.691 1.00 86.25 187 ALA A O 1
ATOM 1504 N N . LYS A 1 188 ? 3.303 -16.513 0.183 1.00 87.62 188 LYS A N 1
ATOM 1505 C CA . LYS A 1 188 ? 4.212 -15.792 1.079 1.00 87.62 188 LYS A CA 1
ATOM 1506 C C . LYS A 1 188 ? 3.737 -14.346 1.248 1.00 87.62 188 LYS A C 1
ATOM 1508 O O . LYS A 1 188 ? 4.187 -13.461 0.533 1.00 87.62 188 LYS A O 1
ATOM 1513 N N . ILE A 1 189 ? 2.797 -14.129 2.166 1.00 94.12 189 ILE A N 1
ATOM 1514 C CA . ILE A 1 189 ? 2.284 -12.790 2.482 1.00 94.12 189 ILE A CA 1
ATOM 1515 C C . ILE A 1 189 ? 3.152 -12.124 3.552 1.00 94.12 189 ILE A C 1
ATOM 1517 O O . ILE A 1 189 ? 3.423 -12.751 4.582 1.00 94.12 189 ILE A O 1
ATOM 1521 N N . ASP A 1 190 ? 3.532 -10.854 3.367 1.00 94.88 190 ASP A N 1
ATOM 1522 C CA . ASP A 1 190 ? 4.208 -10.099 4.430 1.00 94.88 190 ASP A CA 1
ATOM 1523 C C . ASP A 1 190 ? 3.249 -9.820 5.600 1.00 94.88 190 ASP A C 1
ATOM 1525 O O . ASP A 1 190 ? 2.348 -8.977 5.548 1.00 94.88 190 ASP A O 1
ATOM 1529 N N . LEU A 1 191 ? 3.471 -10.529 6.709 1.00 96.06 191 LEU A N 1
ATOM 1530 C CA . LEU A 1 191 ? 2.664 -10.391 7.917 1.00 96.06 191 LEU A CA 1
ATOM 1531 C C . LEU A 1 191 ? 2.958 -9.099 8.699 1.00 96.06 191 LEU A C 1
ATOM 1533 O O . LEU A 1 191 ? 2.207 -8.764 9.625 1.00 96.06 191 LEU A O 1
ATOM 1537 N N . SER A 1 192 ? 4.029 -8.371 8.360 1.00 95.19 192 SER A N 1
ATOM 1538 C CA . SER A 1 192 ? 4.365 -7.088 8.987 1.00 95.19 192 SER A CA 1
ATOM 1539 C C . SER A 1 192 ? 3.269 -6.042 8.761 1.00 95.19 192 SER A C 1
ATOM 1541 O O . SER A 1 192 ? 3.036 -5.196 9.629 1.00 95.19 192 SER A O 1
ATOM 1543 N N . LEU A 1 193 ? 2.521 -6.162 7.655 1.00 94.88 193 LEU A N 1
ATOM 1544 C CA . LEU A 1 193 ? 1.428 -5.263 7.284 1.00 94.88 193 LEU A CA 1
ATOM 1545 C C . LEU A 1 193 ? 0.225 -5.311 8.226 1.00 94.88 193 LEU A C 1
ATOM 1547 O O . LEU A 1 193 ? -0.582 -4.381 8.233 1.00 94.88 193 LEU A O 1
ATOM 1551 N N . PHE A 1 194 ? 0.135 -6.342 9.067 1.00 96.69 194 PHE A N 1
ATOM 1552 C CA . PHE A 1 194 ? -0.836 -6.456 10.158 1.00 96.69 194 PHE A CA 1
ATOM 1553 C C . PHE A 1 194 ? -0.290 -5.844 11.460 1.00 96.69 194 PHE A C 1
ATOM 1555 O O . PHE A 1 194 ? -0.500 -6.343 12.567 1.00 96.69 194 PHE A O 1
ATOM 1562 N N . ASN A 1 195 ? 0.495 -4.780 11.335 1.00 95.56 195 ASN A N 1
ATOM 1563 C CA . ASN A 1 195 ? 0.775 -3.834 12.401 1.00 95.56 195 ASN A CA 1
ATOM 1564 C C . ASN A 1 195 ? 0.006 -2.542 12.060 1.00 95.56 195 ASN A C 1
ATOM 1566 O O . ASN A 1 195 ? 0.169 -2.045 10.945 1.00 95.56 195 ASN A O 1
ATOM 1570 N N . PRO A 1 196 ? -0.804 -1.977 12.979 1.00 95.50 196 PRO A N 1
ATOM 1571 C CA . PRO A 1 196 ? -1.681 -0.837 12.694 1.00 95.50 196 PRO A CA 1
ATOM 1572 C C . PRO A 1 196 ? -0.989 0.344 12.014 1.00 95.50 196 PRO A C 1
ATOM 1574 O O . PRO A 1 196 ? -1.606 1.071 11.247 1.00 95.50 196 PRO A O 1
ATOM 1577 N N . VAL A 1 197 ? 0.293 0.545 12.307 1.00 95.44 197 VAL A N 1
ATOM 1578 C CA . VAL A 1 197 ? 1.082 1.677 11.824 1.00 95.44 197 VAL A CA 1
ATOM 1579 C C . VAL A 1 197 ? 2.015 1.323 10.667 1.00 95.44 197 VAL A C 1
ATOM 1581 O O . VAL A 1 197 ? 2.763 2.186 10.228 1.00 95.44 197 VAL A O 1
ATOM 1584 N N . GLN A 1 198 ? 2.000 0.093 10.150 1.00 96.25 198 GLN A N 1
ATOM 1585 C CA . GLN A 1 198 ? 2.831 -0.285 9.003 1.00 96.25 198 GLN A CA 1
ATOM 1586 C C . GLN A 1 198 ? 2.333 0.379 7.709 1.00 96.25 198 GLN A C 1
ATOM 1588 O O . GLN A 1 198 ? 1.135 0.580 7.532 1.00 96.25 198 GLN A O 1
ATOM 1593 N N . ALA A 1 199 ? 3.258 0.774 6.820 1.00 96.38 199 ALA A N 1
ATOM 1594 C CA . ALA A 1 199 ? 2.915 1.489 5.5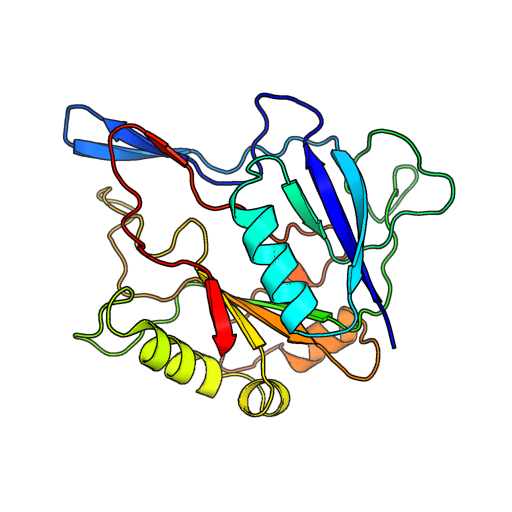83 1.00 96.38 199 ALA A CA 1
ATOM 1595 C C . ALA A 1 199 ? 2.315 0.543 4.555 1.00 96.38 199 ALA A C 1
ATOM 1597 O O . ALA A 1 199 ? 2.936 -0.461 4.225 1.00 96.38 199 ALA A O 1
ATOM 1598 N N . HIS A 1 200 ? 1.178 0.926 3.988 1.00 97.56 200 HIS A N 1
ATOM 1599 C CA . HIS A 1 200 ? 0.664 0.374 2.741 1.00 97.56 200 HIS A CA 1
ATOM 1600 C C . HIS A 1 200 ? 0.922 1.422 1.659 1.00 97.56 200 HIS A C 1
ATOM 1602 O O . HIS A 1 200 ? 0.256 2.459 1.606 1.00 97.56 200 HIS A O 1
ATOM 1608 N N . TYR A 1 201 ? 1.961 1.211 0.852 1.00 96.81 201 TYR A N 1
ATOM 1609 C CA . TYR A 1 201 ? 2.338 2.160 -0.194 1.00 96.81 201 TYR A CA 1
ATOM 1610 C C . TYR A 1 201 ? 1.407 2.027 -1.402 1.00 96.81 201 TYR A C 1
ATOM 1612 O O . TYR A 1 201 ? 1.225 0.937 -1.947 1.00 96.81 201 TYR A O 1
ATOM 1620 N N . THR A 1 202 ? 0.818 3.146 -1.819 1.00 97.56 202 THR A N 1
ATOM 1621 C CA . THR A 1 202 ? -0.215 3.190 -2.864 1.00 97.56 202 THR A CA 1
ATOM 1622 C C . THR A 1 202 ? 0.154 4.079 -4.043 1.00 97.56 202 THR A C 1
ATOM 1624 O O . THR A 1 202 ? -0.522 4.015 -5.058 1.00 97.56 202 THR A O 1
ATOM 1627 N N . ALA A 1 203 ? 1.218 4.875 -3.966 1.00 97.31 203 ALA A N 1
ATOM 1628 C CA . ALA A 1 203 ? 1.655 5.710 -5.078 1.00 97.31 203 ALA A CA 1
ATOM 1629 C C . ALA A 1 203 ? 2.427 4.908 -6.142 1.00 97.31 203 ALA A C 1
ATOM 1631 O O . ALA A 1 203 ? 3.144 3.950 -5.831 1.00 97.31 203 ALA A O 1
ATOM 1632 N N . ASN A 1 204 ? 2.315 5.315 -7.407 1.00 96.81 204 ASN A N 1
ATOM 1633 C CA . ASN A 1 204 ? 3.182 4.809 -8.468 1.00 96.81 204 ASN A CA 1
ATOM 1634 C C . ASN A 1 204 ? 4.637 5.255 -8.226 1.00 96.81 204 ASN A C 1
ATOM 1636 O O . ASN A 1 204 ? 4.880 6.272 -7.560 1.00 96.81 204 ASN A O 1
ATOM 1640 N N . PRO A 1 205 ? 5.629 4.476 -8.690 1.00 95.25 205 PRO A N 1
ATOM 1641 C CA . PRO A 1 205 ? 7.014 4.919 -8.676 1.00 95.25 205 PRO A CA 1
ATOM 1642 C C . PRO A 1 205 ? 7.205 6.154 -9.556 1.00 95.25 205 PRO A C 1
ATOM 1644 O O . PRO A 1 205 ? 6.480 6.369 -10.522 1.00 95.25 205 PRO A O 1
ATOM 1647 N N . ILE A 1 206 ? 8.192 6.971 -9.200 1.00 95.25 206 ILE A N 1
ATOM 1648 C CA . ILE A 1 206 ? 8.599 8.124 -10.005 1.00 95.25 206 ILE A CA 1
ATOM 1649 C C . ILE A 1 206 ? 9.787 7.703 -10.858 1.00 95.25 206 ILE A C 1
ATOM 1651 O O . ILE A 1 206 ? 10.734 7.127 -10.327 1.00 95.25 206 ILE A O 1
ATOM 1655 N N . PHE A 1 207 ? 9.762 8.039 -12.142 1.00 94.62 207 PHE A N 1
ATOM 1656 C CA . PHE A 1 207 ? 10.868 7.791 -13.058 1.00 94.62 207 PHE A CA 1
ATOM 1657 C C . PHE A 1 207 ? 11.464 9.112 -13.534 1.00 94.62 207 PHE A C 1
ATOM 1659 O O . PHE A 1 207 ? 10.745 10.080 -13.778 1.00 94.62 207 PHE A O 1
ATOM 1666 N N . ILE A 1 208 ? 12.791 9.168 -13.603 1.00 94.94 208 ILE A N 1
ATOM 1667 C CA . ILE A 1 208 ? 13.556 10.312 -14.100 1.00 94.94 208 ILE A CA 1
ATOM 1668 C C . ILE A 1 208 ? 14.509 9.780 -15.164 1.00 94.94 208 ILE A C 1
ATOM 1670 O O . ILE A 1 208 ? 15.309 8.889 -14.882 1.00 94.94 208 ILE A O 1
ATOM 1674 N N . GLY A 1 209 ? 14.411 10.319 -16.379 1.00 93.62 209 GLY A N 1
ATOM 1675 C CA . GLY A 1 209 ? 15.228 9.882 -17.513 1.00 93.62 209 GLY A CA 1
ATOM 1676 C C . GLY A 1 209 ? 14.781 8.565 -18.156 1.00 93.62 209 GLY A C 1
ATOM 1677 O O . GLY A 1 209 ? 15.461 8.102 -19.058 1.00 93.62 209 GLY A O 1
ATOM 1678 N N . MET A 1 210 ? 13.659 7.979 -17.724 1.00 91.88 210 MET A N 1
ATOM 1679 C CA . MET A 1 210 ? 13.059 6.779 -18.316 1.00 91.88 210 MET A CA 1
ATOM 1680 C C . MET A 1 210 ? 11.538 6.775 -18.127 1.00 91.88 210 MET A C 1
ATOM 1682 O O . MET A 1 210 ? 11.028 7.469 -17.244 1.00 91.88 210 MET A O 1
ATOM 1686 N N . ASP A 1 211 ? 10.838 5.957 -18.910 1.00 91.69 211 ASP A N 1
ATOM 1687 C CA . ASP A 1 211 ? 9.408 5.697 -18.739 1.00 91.69 211 ASP A CA 1
ATOM 1688 C C . ASP A 1 211 ? 9.148 4.586 -17.711 1.00 91.69 211 ASP A C 1
ATOM 1690 O O . ASP A 1 211 ? 10.017 3.756 -17.420 1.00 91.69 211 ASP A O 1
ATOM 1694 N N . ASP A 1 212 ? 7.928 4.550 -17.168 1.00 93.12 212 ASP A N 1
ATOM 1695 C CA . ASP A 1 212 ? 7.474 3.417 -16.361 1.00 93.12 212 ASP A CA 1
ATOM 1696 C C . ASP A 1 212 ? 7.367 2.161 -17.249 1.00 93.12 212 ASP A C 1
ATOM 1698 O O . ASP A 1 212 ? 6.601 2.170 -18.216 1.00 93.12 212 ASP A O 1
ATOM 1702 N N . PRO A 1 213 ? 8.077 1.057 -16.941 1.00 90.62 213 PRO A N 1
ATOM 1703 C CA . PRO A 1 213 ? 7.979 -0.172 -17.726 1.00 90.62 213 PRO A CA 1
ATOM 1704 C C . PRO A 1 213 ? 6.638 -0.904 -17.550 1.00 90.62 213 PRO A C 1
ATOM 1706 O O . PRO A 1 213 ? 6.403 -1.904 -18.230 1.00 90.62 213 PRO A O 1
ATOM 1709 N N . ILE A 1 214 ? 5.779 -0.468 -16.622 1.00 92.81 214 ILE A N 1
ATOM 1710 C CA . ILE A 1 214 ? 4.449 -1.032 -16.386 1.00 92.81 214 ILE A CA 1
ATOM 1711 C C . ILE A 1 214 ? 3.378 -0.069 -16.895 1.00 92.81 214 ILE A C 1
ATOM 1713 O O . ILE A 1 214 ? 3.208 1.024 -16.362 1.00 92.81 214 ILE A O 1
ATOM 1717 N N . SER A 1 215 ? 2.617 -0.526 -17.885 1.00 91.50 215 SER A N 1
ATOM 1718 C CA . SER A 1 215 ? 1.556 0.250 -18.541 1.00 91.50 215 SER A CA 1
ATOM 1719 C C . SER A 1 215 ? 0.355 0.519 -17.628 1.00 91.50 215 SER A C 1
ATOM 1721 O O . SER A 1 215 ? -0.100 1.656 -17.517 1.00 91.50 215 SER A O 1
ATOM 1723 N N . GLU A 1 216 ? -0.132 -0.507 -16.928 1.00 94.75 216 GLU A N 1
ATOM 1724 C CA . GLU A 1 216 ? -1.216 -0.389 -15.956 1.00 94.75 216 GLU A CA 1
ATOM 1725 C C . GLU A 1 216 ? -0.857 -1.115 -14.656 1.00 94.75 216 GLU A C 1
ATOM 1727 O O . GLU A 1 216 ? -0.513 -2.296 -14.633 1.00 94.75 216 GLU A O 1
ATOM 1732 N N . ARG A 1 217 ? -0.931 -0.385 -13.538 1.00 96.31 217 ARG A N 1
ATOM 1733 C CA . ARG A 1 217 ? -0.546 -0.896 -12.215 1.00 96.31 217 ARG A CA 1
ATOM 1734 C C . ARG A 1 217 ? -1.725 -1.311 -11.346 1.00 96.31 217 ARG A C 1
ATOM 1736 O O . ARG A 1 217 ? -1.467 -1.844 -10.274 1.00 96.31 217 ARG A O 1
ATOM 1743 N N . ILE A 1 218 ? -2.969 -1.031 -11.731 1.00 98.19 218 ILE A N 1
ATOM 1744 C CA . ILE A 1 218 ? -4.165 -1.284 -10.913 1.00 98.19 218 ILE A CA 1
ATOM 1745 C C . ILE A 1 218 ? -5.205 -2.004 -11.761 1.00 98.19 218 ILE A C 1
ATOM 1747 O O . ILE A 1 218 ? -5.528 -1.539 -12.845 1.00 98.19 218 ILE A O 1
ATOM 1751 N N . GLY A 1 219 ? -5.771 -3.088 -11.240 1.00 97.81 219 GLY A N 1
ATOM 1752 C CA . GLY A 1 219 ? -6.859 -3.801 -11.901 1.00 97.81 219 GLY A CA 1
ATOM 1753 C C . GLY A 1 219 ? -7.680 -4.637 -10.928 1.00 97.81 219 GLY A C 1
ATOM 1754 O O . GLY A 1 219 ? -7.369 -4.730 -9.742 1.00 97.81 219 GLY A O 1
ATOM 1755 N N . GLN A 1 220 ? -8.752 -5.242 -11.426 1.00 97.12 220 GLN A N 1
ATOM 1756 C CA . GLN A 1 220 ? -9.617 -6.127 -10.642 1.00 97.12 220 GLN A CA 1
ATOM 1757 C C . GLN A 1 220 ? -9.121 -7.578 -10.712 1.00 97.12 220 GLN A C 1
ATOM 1759 O O . GLN A 1 220 ? -8.510 -7.981 -11.702 1.00 97.12 220 GLN A O 1
ATOM 1764 N N . CYS A 1 221 ? -9.392 -8.374 -9.675 1.00 94.50 221 CYS A N 1
ATOM 1765 C CA . CYS A 1 221 ? -9.019 -9.791 -9.623 1.00 94.50 221 CYS A CA 1
ATOM 1766 C C . CYS A 1 221 ? -10.048 -10.684 -8.944 1.00 94.50 221 CYS A C 1
ATOM 1768 O O . CYS A 1 221 ? -10.625 -10.289 -7.903 1.00 94.50 221 CYS A O 1
#

pLDDT: mean 91.29, std 9.13, range [47.84, 98.62]